Protein AF-A0A0C9W1J8-F1 (afdb_monomer_lite)

pLDDT: mean 71.37, std 14.78, range [29.45, 95.69]

Secondary structure (DSSP, 8-state):
--HHHHHTT-HHHHHHHH-GGGGT-HHHHHHHHIIIIIIHHHHHHHHTT-GGGHHHHHHHHTTSS--------SS-SS-GGG---EEEE-TTS-EEEE--SGGGS---THHHHHHHHHHHHHHHHHHH-EEE-TTT-SEEEGGGSHHHHHHHHHHHHHHHHHHHHHHHHHHHHH-TTS-HHHHHHHHHHHHHHHHHHHHHHHHHHHHHHGGGGGSGGG-HHHHHHHHHHHHHSS-SHHHHHHHHTT-SPPPPPS-TTSHHHHHHHHHHHHHHHHHHHHTT----

Radius of gyration: 24.9 Å; chains: 1; bounding box: 54×65×73 Å

Sequence (284 aa):
MNIGDVLKPTPALWILHIDPILLRDGVATTLLTIQYNLFLGTLAKFIRQTEDLSQLTEDLLTFKTLGQFCLTELGRGLDIYNMRTTATRLDSGDFDLHTPTQQDANLAALSICQLQLYSYIVARYSQRRHVASPYSGEPVPIISFPTQKLPLMYVIANSYFFNAFYQKVVNLFMDKTLDPRLRRGVTTCVKAVLMMHSQNANIALSDRYGAQGLFEYNQMSTLFNKVRGIAIAGDILGFIADLLTMKYEIPPQTDPSSLLAKHELHFFKKASIKSHRMTQWKPS

InterPro domains:
  IPR009100 Acyl-CoA dehydrogenase/oxidase, N-terminal and middle domain superfamily [SSF56645] (29-102)
  IPR012258 Acyl-CoA oxidase [PTHR10909] (107-227)
  IPR036250 Acyl-CoA dehydrogenase-like, C-terminal [SSF47203] (107-232)

Foldseek 3Di:
DALVCLQVVDVVVVCVLPPPVCVQAVVVVVQVCQLRHVFSNVVSVVCVPDVVCVVVRVCSVVVVDGDGRPQAFQQRRPPSVPQQFDWDADPVRHTDTDRPDNSNHDDDPVLLVLLVLLLVLLVVLQQPDWDQDPVHRDTDRNCVDCLSVVLSVVSVVVSVVLVVVVVVLVVLLPPPVDDNLLNVLSVLVSRQVSLVSSLVSLVSSLVSSPPVCVDCSSVSVVVNVVSVVSNPRGDNVVSVVCVLCPVDDHPQDPDCPDPVNVVVVVVSVVSNVVVVVVVPDDDD

Organism: Sphaerobolus stellatus (strain SS14) (NCBI:txid990650)

Structure (mmCIF, N/CA/C/O backbone):
data_AF-A0A0C9W1J8-F1
#
_entry.id   AF-A0A0C9W1J8-F1
#
loop_
_atom_site.group_PDB
_atom_site.id
_atom_site.type_symbol
_atom_site.label_atom_id
_atom_site.label_alt_id
_atom_site.label_comp_id
_atom_site.label_asym_id
_atom_site.label_entity_id
_atom_site.label_seq_id
_atom_site.pdbx_PDB_ins_code
_atom_site.Cartn_x
_atom_site.Cartn_y
_atom_site.Cartn_z
_atom_site.occupancy
_atom_site.B_iso_or_equiv
_atom_site.auth_seq_id
_atom_site.auth_comp_id
_atom_site.auth_asym_id
_atom_site.auth_atom_id
_atom_site.pdbx_PDB_model_num
ATOM 1 N N . MET A 1 1 ? -14.689 28.058 -1.000 1.00 76.50 1 MET A N 1
ATOM 2 C CA . MET A 1 1 ? -15.336 27.074 -0.112 1.00 76.50 1 MET A CA 1
ATOM 3 C C . MET A 1 1 ? -15.359 27.655 1.286 1.00 76.50 1 MET A C 1
ATOM 5 O O . MET A 1 1 ? -14.296 28.042 1.757 1.00 76.50 1 MET A O 1
ATOM 9 N N . ASN A 1 2 ? -16.519 27.761 1.926 1.00 84.88 2 ASN A N 1
ATOM 10 C CA . ASN A 1 2 ? -16.626 28.154 3.336 1.00 84.88 2 ASN A CA 1
ATOM 11 C C . ASN A 1 2 ? -17.268 27.030 4.170 1.00 84.88 2 ASN A C 1
ATOM 13 O O . ASN A 1 2 ? -17.716 26.020 3.628 1.00 84.88 2 ASN A O 1
ATOM 17 N N . ILE A 1 3 ? -17.324 27.190 5.496 1.00 82.00 3 ILE A N 1
ATOM 18 C CA . ILE A 1 3 ? -17.885 26.147 6.370 1.00 82.00 3 ILE A CA 1
ATOM 19 C C . ILE A 1 3 ? -19.379 25.899 6.116 1.00 82.00 3 ILE A C 1
ATOM 21 O O . ILE A 1 3 ? -19.850 24.772 6.243 1.00 82.00 3 ILE A O 1
ATOM 25 N N . GLY A 1 4 ? -20.127 26.929 5.711 1.00 80.38 4 GLY A N 1
ATOM 26 C CA . GLY A 1 4 ? -21.539 26.825 5.344 1.00 80.38 4 GLY A CA 1
ATOM 27 C C . GLY A 1 4 ? -21.772 25.911 4.140 1.00 80.38 4 GLY A C 1
ATOM 28 O O . GLY A 1 4 ? -22.740 25.150 4.139 1.00 80.38 4 GLY A O 1
ATOM 29 N N . ASP A 1 5 ? -20.852 25.927 3.172 1.00 81.06 5 ASP A N 1
ATOM 30 C CA . ASP A 1 5 ? -20.890 25.061 1.989 1.00 81.06 5 ASP A CA 1
ATOM 31 C C . ASP A 1 5 ? -20.725 23.581 2.346 1.00 81.06 5 ASP A C 1
ATOM 33 O O . ASP A 1 5 ? -21.381 22.723 1.758 1.00 81.06 5 ASP A O 1
ATOM 37 N N . VAL A 1 6 ? -19.886 23.290 3.345 1.00 79.44 6 VAL A N 1
ATOM 38 C CA . VAL A 1 6 ? -19.664 21.935 3.871 1.00 79.44 6 VAL A CA 1
ATOM 39 C C . VAL A 1 6 ? -20.837 21.485 4.752 1.00 79.44 6 VAL A C 1
ATOM 41 O O . VAL A 1 6 ? -21.299 20.351 4.648 1.00 79.44 6 VAL A O 1
ATOM 44 N N . LEU A 1 7 ? -21.358 22.386 5.595 1.00 73.69 7 LEU A N 1
ATOM 45 C CA . LEU A 1 7 ? -22.471 22.129 6.519 1.00 73.69 7 LEU A CA 1
ATOM 46 C C . LEU A 1 7 ? -23.788 21.804 5.823 1.00 73.69 7 LEU A C 1
ATOM 48 O O . LEU A 1 7 ? -24.589 21.014 6.324 1.00 73.69 7 LEU A O 1
ATOM 52 N N . LYS A 1 8 ? -24.049 22.483 4.711 1.00 78.25 8 LYS A N 1
ATOM 53 C CA . LYS A 1 8 ? -25.278 22.344 3.936 1.00 78.25 8 LYS A CA 1
ATOM 54 C C . LYS A 1 8 ? -24.890 22.043 2.496 1.00 78.25 8 LYS A C 1
ATOM 56 O O . LYS A 1 8 ? -25.105 22.931 1.686 1.00 78.25 8 LYS A O 1
ATOM 61 N N . PRO A 1 9 ? -24.335 20.847 2.206 1.00 71.81 9 PRO A N 1
ATOM 62 C CA . PRO A 1 9 ? -23.599 20.488 0.989 1.00 71.81 9 PRO A CA 1
ATOM 63 C C . PRO A 1 9 ? -24.041 21.258 -0.256 1.00 71.81 9 PRO A C 1
ATOM 65 O O . PRO A 1 9 ? -24.870 20.779 -1.037 1.00 71.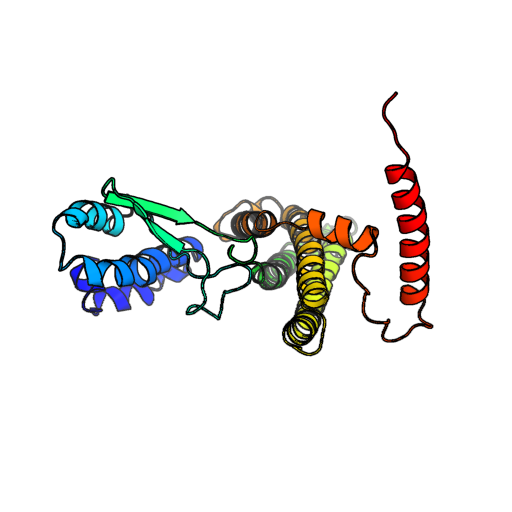81 9 PRO A O 1
ATOM 68 N N . THR A 1 10 ? -23.541 22.488 -0.394 1.00 77.50 10 THR A N 1
ATOM 69 C CA . THR A 1 10 ? -24.080 23.434 -1.372 1.00 77.50 10 THR A CA 1
ATOM 70 C C . THR A 1 10 ? -23.547 23.040 -2.739 1.00 77.50 10 THR A C 1
ATOM 72 O O . THR A 1 10 ? -22.566 22.292 -2.834 1.00 77.50 10 THR A O 1
ATOM 75 N N . PRO A 1 11 ? -24.132 23.557 -3.831 1.00 79.62 11 PRO A N 1
ATOM 76 C CA . PRO A 1 11 ? -23.569 23.340 -5.154 1.00 79.62 11 PRO A CA 1
ATOM 77 C C . PRO A 1 11 ? -22.062 23.633 -5.230 1.00 79.62 11 PRO A C 1
ATOM 79 O O . PRO A 1 11 ? -21.370 22.918 -5.937 1.00 79.62 11 PRO A O 1
ATOM 82 N N . ALA A 1 12 ? -21.522 24.583 -4.453 1.00 73.44 12 ALA A N 1
ATOM 83 C CA . ALA A 1 12 ? -20.085 24.863 -4.411 1.00 73.44 12 ALA A CA 1
ATOM 84 C C . ALA A 1 12 ? -19.238 23.643 -3.992 1.00 73.44 12 ALA A C 1
ATOM 86 O O . ALA A 1 12 ? -18.223 23.366 -4.632 1.00 73.44 12 ALA A O 1
ATOM 87 N N . LEU A 1 13 ? -19.664 22.884 -2.971 1.00 75.12 13 LEU A N 1
ATOM 88 C CA . LEU A 1 13 ? -18.985 21.659 -2.527 1.00 75.12 13 LEU A CA 1
ATOM 89 C C . LEU A 1 13 ? -19.005 20.580 -3.607 1.00 75.12 13 LEU A C 1
ATOM 91 O O . LEU A 1 13 ? -17.984 19.943 -3.865 1.00 75.12 13 LEU A O 1
ATOM 95 N N . TRP A 1 14 ? -20.154 20.387 -4.249 1.00 69.75 14 TRP A N 1
ATOM 96 C CA . TRP A 1 14 ? -20.302 19.400 -5.315 1.00 69.75 14 TRP A CA 1
ATOM 97 C C . TRP A 1 14 ? -19.508 19.785 -6.557 1.00 69.75 14 TRP A C 1
ATOM 99 O O . TRP A 1 14 ? -18.827 18.931 -7.113 1.00 69.75 14 TRP A O 1
ATOM 109 N N . ILE A 1 15 ? -19.525 21.068 -6.928 1.00 74.94 15 ILE A N 1
ATOM 110 C CA . ILE A 1 15 ? -18.748 21.626 -8.038 1.00 74.94 15 ILE A CA 1
ATOM 111 C C . ILE A 1 15 ? -17.255 21.395 -7.812 1.00 74.94 15 ILE A C 1
ATOM 113 O O . ILE A 1 15 ? -16.598 20.918 -8.728 1.00 74.94 15 ILE A O 1
ATOM 117 N N . LEU A 1 16 ? -16.732 21.629 -6.599 1.00 76.88 16 LEU A N 1
ATOM 118 C CA . LEU A 1 16 ? -15.338 21.308 -6.277 1.00 76.88 16 LEU A CA 1
ATOM 119 C C . LEU A 1 16 ? -15.016 19.839 -6.585 1.00 76.88 16 LEU A C 1
ATOM 121 O O . LEU A 1 16 ? -14.018 19.579 -7.238 1.00 76.88 16 LEU A O 1
ATOM 125 N N . HIS A 1 17 ? -15.855 18.891 -6.150 1.00 70.94 17 HIS A N 1
ATOM 126 C CA . HIS A 1 17 ? -15.602 17.446 -6.292 1.00 70.94 17 HIS A CA 1
ATOM 127 C C . HIS A 1 17 ? -15.790 16.901 -7.713 1.00 70.94 17 HIS A C 1
ATOM 129 O O . HIS A 1 17 ? -15.388 15.769 -7.987 1.00 70.94 17 HIS A O 1
ATOM 135 N N . ILE A 1 18 ? -16.388 17.685 -8.608 1.00 69.62 18 ILE A N 1
ATOM 136 C CA . ILE A 1 18 ? -16.530 17.348 -10.029 1.00 69.62 18 ILE A CA 1
ATOM 137 C C . ILE A 1 18 ? -15.680 18.252 -10.928 1.00 69.62 18 ILE A C 1
ATOM 139 O O . ILE A 1 18 ? -15.747 18.110 -12.149 1.00 69.62 18 ILE A O 1
ATOM 143 N N . ASP A 1 19 ? -14.894 19.172 -10.352 1.00 74.25 19 ASP A N 1
ATOM 144 C CA . ASP A 1 19 ? -14.055 20.083 -11.121 1.00 74.25 19 ASP A CA 1
ATOM 145 C C . ASP A 1 19 ? -12.973 19.275 -11.858 1.00 74.25 19 ASP A C 1
ATOM 147 O O . ASP A 1 19 ? -12.185 18.561 -11.223 1.00 74.25 19 ASP A O 1
ATOM 151 N N . PRO A 1 20 ? -12.892 19.373 -13.196 1.00 63.66 20 PRO A N 1
ATOM 152 C CA . PRO A 1 20 ? -11.900 18.643 -13.974 1.00 63.66 20 PRO A CA 1
ATOM 153 C C . PRO A 1 20 ? -10.445 18.905 -13.549 1.00 63.66 20 PRO A C 1
ATOM 155 O O . PRO A 1 20 ? -9.584 18.057 -13.801 1.00 63.66 20 PRO A O 1
ATOM 158 N N . ILE A 1 21 ? -10.147 20.029 -12.877 1.00 73.50 21 ILE A N 1
ATOM 159 C CA . ILE A 1 21 ? -8.813 20.341 -12.342 1.00 73.50 21 ILE A CA 1
ATOM 160 C C . ILE A 1 21 ? -8.322 19.287 -11.341 1.00 73.50 21 ILE A C 1
ATOM 162 O O . ILE A 1 21 ? -7.117 19.049 -11.247 1.00 73.50 21 ILE A O 1
ATOM 166 N N . LEU A 1 22 ? -9.239 18.592 -10.660 1.00 53.12 22 LEU A N 1
ATOM 167 C CA . LEU A 1 22 ? -8.926 17.519 -9.717 1.00 53.12 22 LEU A CA 1
ATOM 168 C C . LEU A 1 22 ? -8.258 16.306 -10.386 1.00 53.12 22 LEU A C 1
ATOM 170 O O . LEU A 1 22 ? -7.547 15.533 -9.741 1.00 53.12 22 LEU A O 1
ATOM 174 N N . LEU A 1 23 ? -8.435 16.131 -11.694 1.00 52.75 23 LEU A N 1
ATOM 175 C CA . LEU A 1 23 ? -7.784 15.051 -12.437 1.00 52.75 23 LEU A CA 1
ATOM 176 C C . LEU A 1 23 ? -6.322 15.368 -12.781 1.00 52.75 23 LEU A C 1
ATOM 178 O O . LEU A 1 23 ? -5.587 14.475 -13.202 1.00 52.75 23 LEU A O 1
ATOM 182 N N . ARG A 1 24 ? -5.885 16.621 -12.594 1.00 57.06 24 ARG A N 1
ATOM 183 C CA . ARG A 1 24 ? -4.512 17.057 -12.874 1.00 57.06 24 ARG A CA 1
ATOM 184 C C . ARG A 1 24 ? -3.517 16.558 -11.825 1.00 57.06 24 ARG A C 1
ATOM 186 O O . ARG A 1 24 ? -2.383 16.250 -12.180 1.00 57.06 24 ARG A O 1
ATOM 193 N N . ASP A 1 25 ? -3.943 16.457 -10.566 1.00 60.00 25 ASP A N 1
ATOM 194 C CA . ASP A 1 25 ? -3.152 15.909 -9.462 1.00 60.00 25 ASP A CA 1
ATOM 195 C C . ASP A 1 25 ? -4.047 15.105 -8.507 1.00 60.00 25 ASP A C 1
ATOM 197 O O . ASP A 1 25 ? -4.735 15.640 -7.637 1.00 60.00 25 ASP A O 1
ATOM 201 N N . GLY A 1 26 ? -4.005 13.779 -8.651 1.00 53.31 26 GLY A N 1
ATOM 202 C CA . GLY A 1 26 ? -4.792 12.867 -7.823 1.00 53.31 26 GLY A CA 1
ATOM 203 C C . GLY A 1 26 ? -4.399 12.867 -6.340 1.00 53.31 26 GLY A C 1
ATOM 204 O O . GLY A 1 26 ? -5.202 12.468 -5.494 1.00 53.31 26 GLY A O 1
ATOM 205 N N . VAL A 1 27 ? -3.185 13.307 -5.993 1.00 55.38 27 VAL A N 1
ATOM 206 C CA . VAL A 1 27 ? -2.744 13.437 -4.597 1.00 55.38 27 VAL A CA 1
ATOM 207 C C . VAL A 1 27 ? -3.396 14.652 -3.969 1.00 55.38 27 VAL A C 1
ATOM 209 O O . VAL A 1 27 ? -4.046 14.504 -2.934 1.00 55.38 27 VAL A O 1
ATOM 212 N N . ALA A 1 28 ? -3.275 15.812 -4.617 1.00 66.94 28 ALA A N 1
ATOM 213 C CA . ALA A 1 28 ? -3.928 17.037 -4.174 1.00 66.94 28 ALA A CA 1
ATOM 214 C C . ALA A 1 28 ? -5.442 16.823 -4.046 1.00 66.94 28 ALA A C 1
ATOM 216 O O . ALA A 1 28 ? -6.028 17.174 -3.029 1.00 66.94 28 ALA A O 1
ATOM 217 N N . THR A 1 29 ? -6.058 16.119 -4.994 1.00 71.75 29 THR A N 1
ATOM 218 C CA . THR A 1 29 ? -7.481 15.747 -4.951 1.00 71.75 29 THR A CA 1
ATOM 219 C C . THR A 1 29 ? -7.845 14.837 -3.789 1.00 71.75 29 THR A C 1
ATOM 221 O O . THR A 1 29 ? -8.877 15.038 -3.147 1.00 71.75 29 THR A O 1
ATOM 224 N N . THR A 1 30 ? -7.002 13.849 -3.482 1.00 67.31 30 THR A N 1
ATOM 225 C CA . THR A 1 30 ? -7.218 12.976 -2.320 1.00 67.31 30 THR A CA 1
ATOM 226 C C . THR A 1 30 ? -7.167 13.793 -1.029 1.00 67.31 30 THR A C 1
ATOM 228 O O . THR A 1 30 ? -8.037 13.639 -0.176 1.00 67.31 30 THR A O 1
ATOM 231 N N . LEU A 1 31 ? -6.199 14.706 -0.907 1.00 69.12 31 LEU A N 1
ATOM 232 C CA . LEU A 1 31 ? -6.074 15.593 0.250 1.00 69.12 31 LEU A CA 1
ATOM 233 C C . LEU A 1 31 ? -7.257 16.564 0.355 1.00 69.12 31 LEU A C 1
ATOM 235 O O . LEU A 1 31 ? -7.839 16.679 1.428 1.00 69.12 31 LEU A O 1
ATOM 239 N N . LEU A 1 32 ? -7.669 17.185 -0.753 1.00 75.50 32 LEU A N 1
ATOM 240 C CA . LEU A 1 32 ? -8.839 18.067 -0.830 1.00 75.50 32 LEU A CA 1
ATOM 241 C C . LEU A 1 32 ? -10.122 17.343 -0.396 1.00 75.50 32 LEU A C 1
ATOM 243 O O . LEU A 1 32 ? -10.906 17.883 0.383 1.00 75.50 32 LEU A O 1
ATOM 247 N N . THR A 1 33 ? -10.311 16.105 -0.860 1.00 72.44 33 THR A N 1
ATOM 248 C CA . THR A 1 33 ? -11.498 15.296 -0.546 1.00 72.44 33 THR A CA 1
ATOM 249 C C . THR A 1 33 ? -11.492 14.839 0.913 1.00 72.44 33 THR A C 1
ATOM 251 O O . THR A 1 33 ? -12.509 14.950 1.594 1.00 72.44 33 THR A O 1
ATOM 254 N N . ILE A 1 34 ? -10.354 14.373 1.441 1.00 72.00 34 ILE A N 1
ATOM 255 C CA . ILE A 1 34 ? -10.237 14.028 2.867 1.00 72.00 34 ILE A CA 1
ATOM 256 C C . ILE A 1 34 ? -10.501 15.267 3.736 1.00 72.00 34 ILE A C 1
ATOM 258 O O . ILE A 1 34 ? -11.257 15.171 4.702 1.00 72.00 34 ILE A O 1
ATOM 262 N N . GLN A 1 35 ? -9.945 16.425 3.366 1.00 79.31 35 GLN A N 1
ATOM 263 C CA . GLN A 1 35 ? -10.086 17.679 4.103 1.00 79.31 35 GLN A CA 1
ATOM 264 C C . GLN A 1 35 ? -11.541 18.156 4.152 1.00 79.31 35 GLN A C 1
ATOM 266 O O . GLN A 1 35 ? -12.100 18.305 5.236 1.00 79.31 35 GLN A O 1
ATOM 271 N N . TYR A 1 36 ? -12.156 18.415 2.993 1.00 78.94 36 TYR A N 1
ATOM 272 C CA . TYR A 1 36 ? -13.465 19.067 2.931 1.00 78.94 36 TYR A CA 1
ATOM 273 C C . TYR A 1 36 ? -14.630 18.106 3.165 1.00 78.94 36 TYR A C 1
ATOM 275 O O . TYR A 1 36 ? -15.622 18.506 3.769 1.00 78.94 36 TYR A O 1
ATOM 283 N N . ASN A 1 37 ? -14.521 16.853 2.715 1.00 73.56 37 ASN A N 1
ATOM 284 C CA . ASN A 1 37 ? -15.622 15.895 2.792 1.00 73.56 37 ASN A CA 1
ATOM 285 C C . ASN A 1 37 ? -15.563 15.068 4.082 1.00 73.56 37 ASN A C 1
ATOM 287 O O . ASN A 1 37 ? -16.495 15.096 4.882 1.00 73.56 37 ASN A O 1
ATOM 291 N N . LEU A 1 38 ? -14.454 14.365 4.329 1.00 68.06 38 LEU A N 1
ATOM 292 C CA . LEU A 1 38 ? -14.381 13.436 5.461 1.00 68.06 38 LEU A CA 1
ATOM 293 C C . LEU A 1 38 ? -14.147 14.163 6.790 1.00 68.06 38 LEU A C 1
ATOM 295 O O . LEU A 1 38 ? -14.896 13.962 7.746 1.00 68.06 38 LEU A O 1
ATOM 299 N N . PHE A 1 39 ? -13.130 15.022 6.859 1.00 69.19 39 PHE A N 1
ATOM 300 C CA . PHE A 1 39 ? -12.732 15.667 8.107 1.00 69.19 39 PHE A CA 1
ATOM 301 C C . PHE A 1 39 ? -13.631 16.856 8.456 1.00 69.19 39 PHE A C 1
ATOM 303 O O . PHE A 1 39 ? -14.332 16.813 9.467 1.00 69.19 39 PHE A O 1
ATOM 310 N N . LEU A 1 40 ? -13.679 17.891 7.607 1.00 77.69 40 LEU A N 1
ATOM 311 C CA . LEU A 1 40 ? -14.528 19.062 7.845 1.00 77.69 40 LEU A CA 1
ATOM 312 C C . LEU A 1 40 ? -16.016 18.703 7.835 1.00 77.69 40 LEU A C 1
ATOM 314 O O . LEU A 1 40 ? -16.746 19.213 8.676 1.00 77.69 40 LEU A O 1
ATOM 318 N N . GLY A 1 41 ? -16.468 17.780 6.979 1.00 74.81 41 GLY A N 1
ATOM 319 C CA . GLY A 1 41 ? -17.853 17.290 7.007 1.00 74.81 41 GLY A CA 1
ATOM 320 C C . GLY A 1 41 ? -18.237 16.591 8.319 1.00 74.81 41 GLY A C 1
ATOM 321 O O . GLY A 1 41 ? -19.397 16.647 8.738 1.00 74.81 41 GLY A O 1
ATOM 322 N N . THR A 1 42 ? -17.267 15.987 9.013 1.00 72.44 42 THR A N 1
ATOM 323 C CA . THR A 1 42 ? -17.465 15.429 10.358 1.00 72.44 42 THR A CA 1
ATOM 324 C C . THR A 1 42 ? -17.419 16.523 11.422 1.00 72.44 42 THR A C 1
ATOM 326 O O . THR A 1 42 ? -18.357 16.638 12.212 1.00 72.44 42 THR A O 1
ATOM 329 N N . LEU A 1 43 ? -16.377 17.363 11.412 1.00 71.00 43 LEU A N 1
ATOM 330 C CA . LEU A 1 43 ? -16.162 18.436 12.389 1.00 71.00 43 LEU A CA 1
ATOM 331 C C . LEU A 1 43 ? -17.317 19.444 12.400 1.00 71.00 43 LEU A C 1
ATOM 333 O O . LEU A 1 43 ? -17.766 19.873 13.461 1.00 71.00 43 LEU A O 1
ATOM 337 N N . ALA A 1 44 ? -17.854 19.775 11.226 1.00 69.56 44 ALA A N 1
ATOM 338 C CA . ALA A 1 44 ? -18.874 20.799 11.069 1.00 69.56 44 ALA A CA 1
ATOM 339 C C . ALA A 1 44 ? -20.157 20.526 11.869 1.00 69.56 44 ALA A C 1
ATOM 341 O O . ALA A 1 44 ? -20.804 21.461 12.340 1.00 69.56 44 ALA A O 1
ATOM 342 N N . LYS A 1 45 ? -20.487 19.257 12.128 1.00 65.50 45 LYS A N 1
ATOM 343 C CA . LYS A 1 45 ? -21.638 18.876 12.963 1.00 65.50 45 LYS A CA 1
ATOM 344 C C . LYS A 1 45 ? -21.502 19.326 14.423 1.00 65.50 45 LYS A C 1
ATOM 346 O O . LYS A 1 45 ? -22.519 19.490 15.091 1.00 65.50 45 LYS A O 1
ATOM 351 N N . PHE A 1 46 ? -20.275 19.567 14.882 1.00 65.31 46 PHE A N 1
ATOM 352 C CA . PHE A 1 46 ? -19.942 19.934 16.259 1.00 65.31 46 PHE A CA 1
ATOM 353 C C . PHE A 1 46 ? -19.603 21.427 16.418 1.00 65.31 46 PHE A C 1
ATOM 355 O O . PHE A 1 46 ? -19.832 21.991 17.482 1.00 65.31 46 PHE A O 1
ATOM 362 N N . ILE A 1 47 ? -19.184 22.112 15.342 1.00 61.47 47 ILE A N 1
ATOM 363 C CA . ILE A 1 47 ? -18.856 23.557 15.342 1.00 61.47 47 ILE A CA 1
ATOM 364 C C . ILE A 1 47 ? -20.038 24.436 15.790 1.00 61.47 47 ILE A C 1
ATOM 366 O O . ILE A 1 47 ? -19.840 25.483 16.394 1.00 61.47 47 ILE A O 1
ATOM 370 N N . ARG A 1 48 ? -21.287 24.012 15.551 1.00 55.78 48 ARG A N 1
ATOM 371 C CA . ARG A 1 48 ? -22.489 24.759 15.978 1.00 55.78 48 ARG A CA 1
ATOM 372 C C . ARG A 1 48 ? -22.657 24.888 17.496 1.00 55.78 48 ARG A C 1
ATOM 374 O O . ARG A 1 48 ? -23.535 25.633 17.919 1.00 55.78 48 ARG A O 1
ATOM 381 N N . GLN A 1 49 ? -21.901 24.127 18.283 1.00 53.22 49 GLN A N 1
ATOM 382 C CA . GLN A 1 49 ? -22.110 23.978 19.723 1.00 53.22 49 GLN A CA 1
ATOM 383 C C . GLN A 1 49 ? -20.986 24.603 20.565 1.00 53.22 49 GLN A C 1
ATOM 385 O O . GLN A 1 49 ? -21.144 24.698 21.777 1.00 53.22 49 GLN A O 1
ATOM 390 N N . THR A 1 50 ? -19.877 25.039 19.950 1.00 54.78 50 THR A N 1
ATOM 391 C CA . THR A 1 50 ? -18.669 25.492 20.664 1.00 54.78 50 THR A CA 1
ATOM 392 C C . THR A 1 50 ? -17.954 26.616 19.906 1.00 54.78 50 THR A C 1
ATOM 394 O O . THR A 1 50 ? -17.445 26.386 18.807 1.00 54.78 50 THR A O 1
ATOM 397 N N . GLU A 1 51 ? -17.868 27.812 20.498 1.00 60.91 51 GLU A N 1
ATOM 398 C CA . GLU A 1 51 ? -17.165 28.973 19.914 1.00 60.91 51 GLU A CA 1
ATOM 399 C C . GLU A 1 51 ? -15.648 28.739 19.752 1.00 60.91 51 GLU A C 1
ATOM 401 O O . GLU A 1 51 ? -15.040 29.252 18.807 1.00 60.91 51 GLU A O 1
ATOM 406 N N . ASP A 1 52 ? -15.068 27.868 20.585 1.00 60.28 52 ASP A N 1
ATOM 407 C CA . ASP A 1 52 ? -13.629 27.569 20.667 1.00 60.28 52 ASP A CA 1
ATOM 408 C C . ASP A 1 52 ? -13.016 26.948 19.395 1.00 60.28 52 ASP A C 1
ATOM 410 O O . ASP A 1 52 ? -11.797 26.934 19.228 1.00 60.28 52 ASP A O 1
ATOM 414 N N . LEU A 1 53 ? -13.833 26.444 18.461 1.00 66.38 53 LEU A N 1
ATOM 415 C CA . LEU A 1 53 ? -13.357 25.781 17.235 1.00 66.38 53 LEU A CA 1
ATOM 416 C C . LEU A 1 53 ? -13.310 26.701 16.005 1.00 66.38 53 LEU A C 1
ATOM 418 O O . LEU A 1 53 ? -12.935 26.259 14.914 1.00 66.38 53 LEU A O 1
ATOM 422 N N . SER A 1 54 ? -13.665 27.978 16.158 1.00 73.56 54 SER A N 1
ATOM 423 C CA . SER A 1 54 ? -13.798 28.921 15.038 1.00 73.56 54 SER A CA 1
ATOM 424 C C . SER A 1 54 ? -12.470 29.159 14.307 1.00 73.56 54 SER A C 1
ATOM 426 O O . SER A 1 54 ? -12.417 29.042 13.082 1.00 73.56 54 SER A O 1
ATOM 428 N N . GLN A 1 55 ? -11.376 29.380 15.046 1.00 77.88 55 GLN A N 1
ATOM 429 C CA . GLN A 1 55 ? -10.054 29.620 14.451 1.00 77.88 55 GLN A CA 1
ATOM 430 C C . GLN A 1 55 ? -9.488 28.375 13.754 1.00 77.88 55 GLN A C 1
ATOM 432 O O . GLN A 1 55 ? -8.940 28.464 12.657 1.00 77.88 55 GLN A O 1
ATOM 437 N N . LEU A 1 56 ? -9.654 27.196 14.362 1.00 74.12 56 LEU A N 1
ATOM 438 C CA . LEU A 1 56 ? -9.228 25.930 13.762 1.00 74.12 56 LEU A CA 1
ATOM 439 C C . LEU A 1 56 ? -9.987 25.653 12.459 1.00 74.12 56 LEU A C 1
ATOM 441 O O . LEU A 1 56 ? -9.418 25.161 11.489 1.00 74.12 56 LEU A O 1
ATOM 445 N N . THR A 1 57 ? -11.272 25.995 12.420 1.00 78.50 57 THR A N 1
ATOM 446 C CA . THR A 1 57 ? -12.108 25.830 11.227 1.00 78.50 57 THR A CA 1
ATOM 447 C C . THR A 1 57 ? -11.616 26.700 10.076 1.00 78.50 57 THR A C 1
ATOM 449 O O . THR A 1 57 ? -11.518 26.222 8.946 1.00 78.50 57 THR A O 1
ATOM 452 N N . GLU A 1 58 ? -11.275 27.957 10.349 1.00 84.00 58 GLU A N 1
ATOM 453 C CA . GLU A 1 58 ? -10.711 28.862 9.347 1.00 84.00 58 GLU A CA 1
ATOM 454 C C . GLU A 1 58 ? -9.350 28.363 8.832 1.00 84.00 58 GLU A C 1
ATOM 456 O O . GLU A 1 58 ? -9.123 28.296 7.619 1.00 84.00 58 GLU A O 1
ATOM 461 N N . ASP A 1 59 ? -8.485 27.904 9.738 1.00 79.69 59 ASP A N 1
ATOM 462 C CA . ASP A 1 59 ? -7.179 27.340 9.392 1.00 79.69 59 ASP A CA 1
ATOM 463 C C . ASP A 1 59 ? -7.307 26.051 8.547 1.00 79.69 59 ASP A C 1
ATOM 465 O O . ASP A 1 59 ? -6.506 25.816 7.639 1.00 79.69 59 ASP A O 1
ATOM 469 N N . LEU A 1 60 ? -8.329 25.221 8.788 1.00 78.25 60 LEU A N 1
ATOM 470 C CA . LEU A 1 60 ? -8.623 24.024 7.988 1.00 78.25 60 LEU A CA 1
ATOM 471 C C . LEU A 1 60 ? -9.219 24.365 6.612 1.00 78.25 60 LEU A C 1
ATOM 473 O O . LEU A 1 60 ? -8.900 23.697 5.627 1.00 78.25 60 LEU A O 1
ATOM 477 N N . LEU A 1 61 ? -10.082 25.381 6.516 1.00 84.12 61 LEU A N 1
ATOM 478 C CA . LEU A 1 61 ? -10.692 25.804 5.248 1.00 84.12 61 LEU A CA 1
ATOM 479 C C . LEU A 1 61 ? -9.673 26.410 4.281 1.00 84.12 61 LEU A C 1
ATOM 481 O O . LEU A 1 61 ? -9.828 26.274 3.066 1.0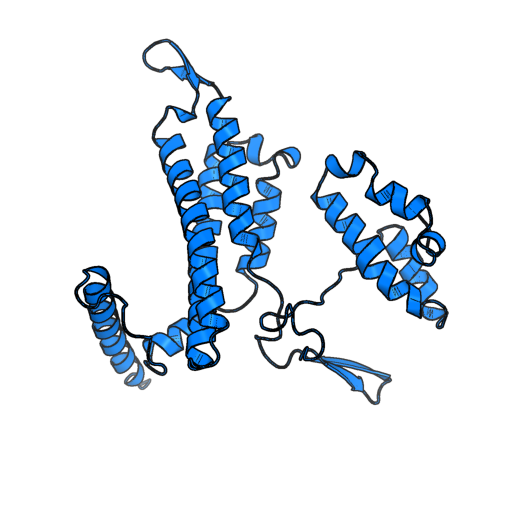0 84.12 61 LEU A O 1
ATOM 485 N N . THR A 1 62 ? -8.655 27.070 4.827 1.00 84.88 62 THR A N 1
ATOM 486 C CA . THR A 1 62 ? -7.571 27.723 4.083 1.00 84.88 62 THR A CA 1
ATOM 487 C C . THR A 1 62 ? -6.360 26.814 3.858 1.00 84.88 62 THR A C 1
ATOM 489 O O . THR A 1 62 ? -5.373 27.258 3.279 1.00 84.88 62 THR A O 1
ATOM 492 N N . PHE A 1 63 ? -6.428 25.544 4.285 1.00 77.19 63 PHE A N 1
ATOM 493 C CA . PHE A 1 63 ? -5.324 24.571 4.241 1.00 77.19 63 PHE A CA 1
ATOM 494 C C . PHE A 1 63 ? -4.060 24.983 5.011 1.00 77.19 63 PHE A C 1
ATOM 496 O O . PHE A 1 63 ? -3.003 24.377 4.833 1.00 77.19 63 PHE A O 1
ATOM 503 N N . LYS A 1 64 ? -4.155 25.957 5.924 1.00 74.44 64 LYS A N 1
ATOM 504 C CA . LYS A 1 64 ? -3.088 26.253 6.890 1.00 74.44 64 LYS A CA 1
ATOM 505 C C . LYS A 1 64 ? -2.880 25.083 7.859 1.00 74.44 64 LYS A C 1
ATOM 507 O O . LYS A 1 64 ? -1.762 24.850 8.306 1.00 74.44 64 LYS A O 1
ATOM 512 N N . THR A 1 65 ? -3.943 24.317 8.118 1.00 62.00 65 THR A N 1
ATOM 513 C CA . THR A 1 65 ? -3.907 23.027 8.823 1.00 62.00 65 THR A CA 1
ATOM 514 C C . THR A 1 65 ? -4.539 21.922 7.969 1.00 62.00 65 THR A C 1
ATOM 516 O O . THR A 1 65 ? -5.562 22.139 7.316 1.00 62.00 65 THR A O 1
ATOM 519 N N . LEU A 1 66 ? -3.956 20.715 7.992 1.00 64.25 66 LEU A N 1
ATOM 520 C CA . LEU A 1 66 ? -4.489 19.524 7.317 1.00 64.25 66 LEU A CA 1
ATOM 521 C C . LEU A 1 66 ? -5.174 18.582 8.315 1.00 64.25 66 LEU A C 1
ATOM 523 O O . LEU A 1 66 ? -4.553 18.108 9.263 1.00 64.25 66 LEU A O 1
ATOM 527 N N . GLY A 1 67 ? -6.442 18.274 8.070 1.00 56.94 67 GLY A N 1
ATOM 528 C CA . GLY A 1 67 ? -7.218 17.259 8.770 1.00 56.94 67 GLY A CA 1
ATOM 529 C C . GLY A 1 67 ? -7.100 15.892 8.097 1.00 56.94 67 GLY A C 1
ATOM 530 O O . GLY A 1 67 ? -6.950 15.790 6.879 1.00 56.94 67 GLY A O 1
ATOM 531 N N . GLN A 1 68 ? -7.166 14.823 8.891 1.00 58.41 68 GLN A N 1
ATOM 532 C CA . GLN A 1 68 ? -7.123 13.437 8.418 1.00 58.41 68 GLN A CA 1
ATOM 533 C C . GLN A 1 68 ? -8.188 12.595 9.112 1.00 58.41 68 GLN A C 1
ATOM 535 O O . GLN A 1 68 ? -8.447 12.753 10.303 1.00 58.41 68 GLN A O 1
ATOM 540 N N . PHE A 1 69 ? -8.801 11.684 8.360 1.00 60.19 69 PHE A N 1
ATOM 541 C CA . PHE A 1 69 ? -9.903 10.859 8.844 1.00 60.19 69 PHE A CA 1
ATOM 542 C C . PHE A 1 69 ? -9.422 9.435 9.156 1.00 60.19 69 PHE A C 1
ATOM 544 O O . PHE A 1 69 ? -9.428 8.544 8.305 1.00 60.19 69 PHE A O 1
ATOM 551 N N . CYS A 1 70 ? -8.956 9.241 10.389 1.00 58.53 70 CYS A N 1
ATOM 552 C CA . CYS A 1 70 ? -8.294 8.018 10.844 1.00 58.53 70 CYS A CA 1
ATOM 553 C C . CYS A 1 70 ? -9.285 7.034 11.477 1.00 58.53 70 CYS A C 1
ATOM 555 O O . CYS A 1 70 ? -9.309 6.875 12.692 1.00 58.53 70 CYS A O 1
ATOM 557 N N . LEU A 1 71 ? -10.112 6.397 10.646 1.00 59.34 71 LEU A N 1
ATOM 558 C CA . LEU A 1 71 ? -11.191 5.526 11.125 1.00 59.34 71 LEU A CA 1
ATOM 559 C C . LEU A 1 71 ? -10.840 4.031 11.165 1.00 59.34 71 LEU A C 1
ATOM 561 O O . LEU A 1 71 ? -11.394 3.270 11.941 1.00 59.34 71 LEU A O 1
ATOM 565 N N . THR A 1 72 ? -9.962 3.578 10.282 1.00 59.81 72 THR A N 1
ATOM 566 C CA . THR A 1 72 ? -9.677 2.150 10.110 1.00 59.81 72 THR A CA 1
ATOM 567 C C . THR A 1 72 ? -8.579 1.708 11.085 1.00 59.81 72 THR A C 1
ATOM 569 O O . THR A 1 72 ? -7.549 2.357 11.215 1.00 59.81 72 THR A O 1
ATOM 572 N N . GLU A 1 73 ? -8.762 0.578 11.756 1.00 60.94 73 GLU A N 1
ATOM 573 C CA . GLU A 1 73 ? -7.739 -0.071 12.585 1.00 60.94 73 GLU A CA 1
ATOM 574 C C . GLU A 1 73 ? -7.182 -1.333 11.887 1.00 60.94 73 GLU A C 1
ATOM 576 O O . GLU A 1 73 ? -7.808 -1.848 10.958 1.00 60.94 73 GLU A O 1
ATOM 581 N N . LEU A 1 74 ? -6.043 -1.892 12.329 1.00 53.22 74 LEU A N 1
ATOM 582 C CA . LEU A 1 74 ? -5.342 -3.009 11.643 1.00 53.22 74 LEU A CA 1
ATOM 583 C C . LEU A 1 74 ? -6.248 -4.219 11.463 1.00 53.22 74 LEU A C 1
ATOM 585 O O . LEU A 1 74 ? -6.230 -4.904 10.444 1.00 53.22 74 LEU A O 1
ATOM 589 N N . GLY A 1 75 ? -6.999 -4.476 12.521 1.00 52.97 75 GLY A N 1
ATOM 590 C CA . GLY A 1 75 ? -7.920 -5.570 12.711 1.00 52.97 75 GLY A CA 1
ATOM 591 C C . GLY A 1 75 ? -9.368 -5.111 12.660 1.00 52.97 75 GLY A C 1
ATOM 592 O O . GLY A 1 75 ? -10.247 -5.967 12.724 1.00 52.97 75 GLY A O 1
ATOM 593 N N . ARG A 1 76 ? -9.642 -3.800 12.535 1.00 59.59 76 ARG A N 1
ATOM 594 C CA . ARG A 1 76 ? -11.008 -3.246 12.485 1.00 59.59 76 ARG A CA 1
ATOM 595 C C . ARG A 1 76 ? -11.128 -2.100 11.496 1.00 59.59 76 ARG A C 1
ATOM 597 O O . ARG A 1 76 ? -11.364 -0.950 11.840 1.00 59.59 76 ARG A O 1
ATOM 604 N N . GLY A 1 77 ? -11.010 -2.448 10.222 1.00 54.25 77 GLY A N 1
ATOM 605 C CA . GLY A 1 77 ? -11.383 -1.542 9.139 1.00 54.25 77 GLY A CA 1
ATOM 606 C C . GLY A 1 77 ? -12.881 -1.494 8.834 1.00 54.25 77 GLY A C 1
ATOM 607 O O . GLY A 1 77 ? -13.362 -0.475 8.355 1.00 54.25 77 GLY A O 1
ATOM 608 N N . LEU A 1 78 ? -13.607 -2.587 9.100 1.00 44.31 78 LEU A N 1
ATOM 609 C CA . LEU A 1 78 ? -15.029 -2.765 8.755 1.00 44.31 78 LEU A CA 1
ATOM 610 C C . LEU A 1 78 ? -15.941 -2.930 9.982 1.00 44.31 78 LEU A C 1
ATOM 612 O O . LEU A 1 78 ? -17.160 -2.918 9.842 1.00 44.31 78 LEU A O 1
ATOM 616 N N . ASP A 1 79 ? -15.357 -3.081 11.172 1.00 64.75 79 ASP A N 1
ATOM 617 C CA . ASP A 1 79 ? -16.068 -3.235 12.444 1.00 64.75 79 ASP A CA 1
ATOM 618 C C . ASP A 1 79 ? -15.893 -1.977 13.300 1.00 64.75 79 ASP A C 1
ATOM 620 O O . ASP A 1 79 ? -15.243 -1.972 14.345 1.00 64.75 79 ASP A O 1
ATOM 624 N N . ILE A 1 80 ? -16.442 -0.879 12.781 1.00 59.78 80 ILE A N 1
ATOM 625 C CA . ILE A 1 80 ? -16.327 0.458 13.370 1.00 59.78 80 ILE A CA 1
ATOM 626 C C . ILE A 1 80 ? -16.924 0.526 14.786 1.00 59.78 80 ILE A C 1
ATOM 628 O O . ILE A 1 80 ? -16.422 1.240 15.646 1.00 59.78 80 ILE A O 1
ATOM 632 N N . TYR A 1 81 ? -17.983 -0.242 15.051 1.00 64.94 81 TYR A N 1
ATOM 633 C CA . TYR A 1 81 ? -18.681 -0.229 16.339 1.00 64.94 81 TYR A CA 1
ATOM 634 C C . TYR A 1 81 ? -17.876 -0.887 17.460 1.00 64.94 81 TYR A C 1
ATOM 636 O O . TYR A 1 81 ? -18.111 -0.589 18.626 1.00 64.94 81 TYR A O 1
ATOM 644 N N . ASN A 1 82 ? -16.923 -1.753 17.111 1.00 74.25 82 ASN A N 1
ATOM 645 C CA . ASN A 1 82 ? -16.040 -2.415 18.065 1.00 74.25 82 ASN A CA 1
ATOM 646 C C . ASN A 1 82 ? -14.593 -1.927 17.951 1.00 74.25 82 ASN A C 1
ATOM 648 O O . ASN A 1 82 ? -13.684 -2.649 18.372 1.00 74.25 82 ASN A O 1
ATOM 652 N N . MET A 1 83 ? -14.374 -0.731 17.386 1.00 72.75 83 MET A N 1
ATOM 653 C CA . MET A 1 83 ? -13.075 -0.062 17.448 1.00 72.75 83 MET A CA 1
ATOM 654 C C . MET A 1 83 ? -12.571 -0.050 18.881 1.00 72.75 83 MET A C 1
ATOM 656 O O . MET A 1 83 ? -13.333 0.105 19.841 1.00 72.75 83 MET A O 1
ATOM 660 N N . ARG A 1 84 ? -11.277 -0.300 19.010 1.00 73.12 84 ARG A N 1
ATOM 661 C CA . ARG A 1 84 ? -10.651 -0.503 20.307 1.00 73.12 84 ARG A CA 1
ATOM 662 C C . ARG A 1 84 ? -9.748 0.631 20.710 1.00 73.12 84 ARG A C 1
ATOM 664 O O . ARG A 1 84 ? -9.448 0.713 21.894 1.00 73.12 84 ARG A O 1
ATOM 671 N N . THR A 1 85 ? -9.375 1.515 19.794 1.00 64.81 85 THR A N 1
ATOM 672 C CA . THR A 1 85 ? -8.830 2.809 20.169 1.00 64.81 85 THR A CA 1
ATOM 673 C C . THR A 1 85 ? -9.885 3.580 20.961 1.00 64.81 85 THR A C 1
ATOM 675 O O . THR A 1 85 ? -10.965 3.895 20.463 1.00 64.81 85 THR A O 1
ATOM 678 N N . THR A 1 86 ? -9.577 3.855 22.225 1.00 72.94 86 THR A N 1
ATOM 679 C CA . THR A 1 86 ? -10.457 4.553 23.164 1.00 72.94 86 THR A CA 1
ATOM 680 C C . THR A 1 86 ? -9.967 5.971 23.417 1.00 72.94 86 THR A C 1
ATOM 682 O O . THR A 1 86 ? -8.763 6.219 23.415 1.00 72.94 86 THR A O 1
ATOM 685 N N . ALA A 1 87 ? -10.897 6.879 23.710 1.00 66.62 87 ALA A N 1
ATOM 686 C CA . ALA A 1 87 ? -10.613 8.213 24.224 1.00 66.62 87 ALA A CA 1
ATOM 687 C C . ALA A 1 87 ? -11.248 8.358 25.615 1.00 66.62 87 ALA A C 1
ATOM 689 O O . ALA A 1 87 ? -12.473 8.415 25.728 1.00 66.62 87 ALA A O 1
ATOM 690 N N . THR A 1 88 ? -10.433 8.396 26.668 1.00 78.00 88 THR A N 1
ATOM 691 C CA . THR A 1 88 ? -10.898 8.468 28.063 1.00 78.00 88 THR A CA 1
ATOM 692 C C . THR A 1 88 ? -10.638 9.861 28.623 1.00 78.00 88 THR A C 1
ATOM 694 O O . THR A 1 88 ? -9.514 10.345 28.561 1.00 78.00 88 THR A O 1
ATOM 697 N N . ARG A 1 89 ? -11.656 10.527 29.177 1.00 74.44 89 ARG A N 1
ATOM 698 C CA . ARG A 1 89 ? -11.495 11.860 29.782 1.00 74.44 89 ARG A CA 1
ATOM 699 C C . ARG A 1 89 ? -10.848 11.755 31.166 1.00 74.44 89 ARG A C 1
ATOM 701 O O . ARG A 1 89 ? -11.289 10.944 31.976 1.00 74.44 89 ARG A O 1
ATOM 708 N N . LEU A 1 90 ? -9.842 12.584 31.428 1.00 84.50 90 LEU A N 1
ATOM 709 C CA . LEU A 1 90 ? -9.117 12.665 32.697 1.00 84.50 90 LEU A CA 1
ATOM 710 C C . LEU A 1 90 ? -9.695 13.759 33.606 1.00 84.50 90 LEU A C 1
ATOM 712 O O . LEU A 1 90 ? -10.364 14.684 33.139 1.00 84.50 90 LEU A O 1
ATOM 716 N N . ASP A 1 91 ? -9.383 13.689 34.902 1.00 88.12 91 ASP A N 1
ATOM 717 C CA . ASP A 1 91 ? -9.850 14.657 35.910 1.00 88.12 91 ASP A CA 1
ATOM 718 C C . ASP A 1 91 ? -9.361 16.092 35.642 1.00 88.12 91 ASP A C 1
ATOM 720 O O . ASP A 1 91 ? -10.023 17.054 36.028 1.00 88.12 91 ASP A O 1
ATOM 724 N N . SER A 1 92 ? -8.235 16.249 34.931 1.00 84.38 92 SER A N 1
ATOM 725 C CA . SER A 1 92 ? -7.713 17.549 34.479 1.00 84.38 92 SER A CA 1
ATOM 726 C C . SER A 1 92 ? -8.581 18.224 33.413 1.00 84.38 92 SER A C 1
ATOM 728 O O . SER A 1 92 ? -8.439 19.420 33.174 1.00 84.38 92 SER A O 1
ATOM 730 N N . GLY A 1 93 ? -9.479 17.471 32.770 1.00 67.94 93 GLY A N 1
ATOM 731 C CA . GLY A 1 93 ? -10.243 17.904 31.604 1.00 67.94 93 GLY A CA 1
ATOM 732 C C . GLY A 1 93 ? -9.651 17.463 30.261 1.00 67.94 93 GLY A C 1
ATOM 733 O O . GLY A 1 93 ? -10.351 17.587 29.256 1.00 67.94 93 GLY A O 1
ATOM 734 N N . ASP A 1 94 ? -8.437 16.903 30.248 1.00 66.06 94 ASP A N 1
ATOM 735 C CA . ASP A 1 94 ? -7.780 16.354 29.052 1.00 66.06 94 ASP A CA 1
ATOM 736 C C . ASP A 1 94 ? -8.336 14.973 28.654 1.00 66.06 94 ASP A C 1
ATOM 738 O O . ASP A 1 94 ? -9.140 14.371 29.371 1.00 66.06 94 ASP A O 1
ATOM 742 N N . PHE A 1 95 ? -7.883 14.441 27.515 1.00 57.50 95 PHE A N 1
ATOM 743 C CA . PHE A 1 95 ? -8.225 13.096 27.044 1.00 57.50 95 PHE A CA 1
ATOM 744 C C . PHE A 1 95 ? -6.981 12.218 26.875 1.00 57.50 95 PHE A C 1
ATOM 746 O O . PHE A 1 95 ? -6.008 12.626 26.245 1.00 57.50 95 PHE A O 1
ATOM 753 N N . ASP A 1 96 ? -7.056 10.983 27.370 1.00 69.69 96 ASP A N 1
ATOM 754 C CA . ASP A 1 96 ? -6.115 9.903 27.076 1.00 69.69 96 ASP A CA 1
ATOM 755 C C . ASP A 1 96 ? -6.603 9.105 25.857 1.00 69.69 96 ASP A C 1
ATOM 757 O O . ASP A 1 96 ? -7.680 8.499 25.884 1.00 69.69 96 ASP A O 1
ATOM 761 N N . LEU A 1 97 ? -5.823 9.134 24.773 1.00 53.44 97 LEU A N 1
ATOM 762 C CA . LEU A 1 97 ? -6.079 8.368 23.555 1.00 53.44 97 LEU A CA 1
ATOM 763 C C . LEU A 1 97 ? -5.249 7.087 23.585 1.00 53.44 97 LEU A C 1
ATOM 765 O O . LEU A 1 97 ? -4.030 7.113 23.410 1.00 53.44 97 LEU A O 1
ATOM 769 N N . HIS A 1 98 ? -5.920 5.954 23.755 1.00 61.50 98 HIS A N 1
ATOM 770 C CA . HIS A 1 98 ? -5.264 4.680 23.998 1.00 61.50 98 HIS A CA 1
ATOM 771 C C . HIS A 1 98 ? -5.635 3.659 22.925 1.00 61.50 98 HIS A C 1
ATOM 773 O O . HIS A 1 98 ? -6.810 3.377 22.718 1.00 61.50 98 HIS A O 1
ATOM 779 N N . THR A 1 99 ? -4.627 3.094 22.257 1.00 59.09 99 THR A N 1
ATOM 780 C CA . THR A 1 99 ? -4.753 2.007 21.272 1.00 59.09 99 THR A CA 1
ATOM 781 C C . THR A 1 99 ? -4.281 0.717 21.948 1.00 59.09 99 THR A C 1
ATOM 783 O O . THR A 1 99 ? -3.073 0.474 22.004 1.00 59.09 99 THR A O 1
ATOM 786 N N . PRO A 1 100 ? -5.195 -0.094 22.513 1.00 63.59 100 PRO A N 1
ATOM 787 C CA . PRO A 1 100 ? -4.846 -1.142 23.473 1.00 63.59 100 PRO A CA 1
ATOM 788 C C . PRO A 1 100 ? -4.005 -2.263 22.868 1.00 63.59 100 PRO A C 1
ATOM 790 O O . PRO A 1 100 ? -3.226 -2.917 23.563 1.00 63.59 100 PRO A O 1
ATOM 793 N N . THR A 1 101 ? -4.186 -2.533 21.573 1.00 53.19 101 THR A N 1
ATOM 794 C CA . THR A 1 101 ? -3.477 -3.598 20.873 1.00 53.19 101 THR A CA 1
ATOM 795 C C . THR A 1 101 ? -3.062 -3.186 19.465 1.00 53.19 101 THR A C 1
ATOM 797 O O . THR A 1 101 ? -3.649 -2.322 18.825 1.00 53.19 101 THR A O 1
ATOM 800 N N . GLN A 1 102 ? -2.063 -3.873 18.915 1.00 46.12 102 GLN A N 1
ATOM 801 C CA . GLN A 1 102 ? -1.593 -3.635 17.549 1.00 46.12 102 GLN A CA 1
ATOM 802 C C . GLN A 1 102 ? -2.656 -3.940 16.476 1.00 46.12 102 GLN A C 1
ATOM 804 O O . GLN A 1 102 ? -2.574 -3.417 15.370 1.00 46.12 102 GLN A O 1
ATOM 809 N N . GLN A 1 103 ? -3.675 -4.751 16.797 1.00 43.69 103 GLN A N 1
ATOM 810 C CA . GLN A 1 103 ? -4.842 -4.971 15.932 1.00 43.69 103 GLN A CA 1
ATOM 811 C C . GLN A 1 103 ? -5.735 -3.733 15.829 1.00 43.69 103 GLN A C 1
ATOM 813 O O . GLN A 1 103 ? -6.668 -3.689 15.040 1.00 43.69 103 GLN A O 1
ATOM 818 N N . ASP A 1 104 ? -5.432 -2.703 16.594 1.00 59.38 104 ASP A N 1
ATOM 819 C CA . ASP A 1 104 ? -6.218 -1.495 16.660 1.00 59.38 104 ASP A CA 1
ATOM 820 C C . ASP A 1 104 ? -5.526 -0.400 15.777 1.00 59.38 104 ASP A C 1
ATOM 822 O O . ASP A 1 104 ? -5.835 0.777 15.860 1.00 59.38 104 ASP A O 1
ATOM 826 N N . ALA A 1 105 ? -4.586 -0.783 14.874 1.00 50.06 105 ALA A N 1
ATOM 827 C CA . ALA A 1 105 ? -3.689 0.124 14.109 1.00 50.06 105 ALA A CA 1
ATOM 828 C C . ALA A 1 105 ? -3.802 0.112 12.548 1.00 50.06 105 ALA A C 1
ATOM 830 O O . ALA A 1 105 ? -3.459 -0.843 11.884 1.00 50.06 105 ALA A O 1
ATOM 831 N N . ASN A 1 106 ? -4.195 1.181 11.876 1.00 52.75 106 ASN A N 1
ATOM 832 C CA . ASN A 1 106 ? -4.583 1.237 10.440 1.00 52.75 106 ASN A CA 1
ATOM 833 C C . ASN A 1 106 ? -3.714 0.567 9.275 1.00 52.75 106 ASN A C 1
ATOM 835 O O . ASN A 1 106 ? -2.498 0.735 9.245 1.00 52.75 106 ASN A O 1
ATOM 839 N N . LEU A 1 107 ? -4.386 -0.078 8.267 1.00 55.03 107 LEU A N 1
ATOM 840 C CA . LEU A 1 107 ? -4.176 -0.296 6.772 1.00 55.03 107 LEU A CA 1
ATOM 841 C C . LEU A 1 107 ? -2.967 -1.035 6.070 1.00 55.03 107 LEU A C 1
ATOM 843 O O . LEU A 1 107 ? -1.821 -0.621 6.195 1.00 55.03 107 LEU A O 1
ATOM 847 N N . ALA A 1 108 ? -3.233 -2.014 5.148 1.00 54.50 108 ALA A N 1
ATOM 848 C CA . ALA A 1 108 ? -2.216 -2.672 4.256 1.00 54.50 108 ALA A CA 1
ATOM 849 C C . ALA A 1 108 ? -2.589 -3.105 2.787 1.00 54.50 108 ALA A C 1
ATOM 851 O O . ALA A 1 108 ? -1.689 -3.432 2.012 1.00 54.50 108 ALA A O 1
ATOM 852 N N . ALA A 1 109 ? -3.858 -3.128 2.341 1.00 58.38 109 ALA A N 1
ATOM 853 C CA . ALA A 1 109 ? -4.261 -3.706 1.028 1.00 58.38 109 ALA A CA 1
ATOM 854 C C . ALA A 1 109 ? -3.876 -2.881 -0.226 1.00 58.38 109 ALA A C 1
ATOM 856 O O . ALA A 1 109 ? -3.862 -3.388 -1.350 1.00 58.38 109 ALA A O 1
ATOM 857 N N . LEU A 1 110 ? -3.534 -1.608 -0.038 1.00 64.12 110 LEU A N 1
ATOM 858 C CA . LEU A 1 110 ? -3.243 -0.645 -1.107 1.00 64.12 110 LEU A CA 1
ATOM 859 C C . LEU A 1 110 ? -2.037 -1.035 -1.991 1.00 64.12 110 LEU A C 1
ATOM 861 O O . LEU A 1 110 ? -1.919 -0.569 -3.126 1.00 64.12 110 LEU A O 1
ATOM 865 N N . SER A 1 111 ? -1.161 -1.919 -1.512 1.00 69.31 111 SER A N 1
ATOM 866 C CA . SER A 1 111 ? 0.065 -2.313 -2.217 1.00 69.31 111 SER A CA 1
ATOM 867 C C . SER A 1 111 ? -0.165 -3.235 -3.426 1.00 69.31 111 SER A C 1
ATOM 869 O O . SER A 1 111 ? 0.656 -3.238 -4.343 1.00 69.31 111 SER A O 1
ATOM 871 N N . ILE A 1 112 ? -1.287 -3.968 -3.495 1.00 75.25 112 ILE A N 1
ATOM 872 C CA . ILE A 1 112 ? -1.636 -4.782 -4.682 1.00 75.25 112 ILE A CA 1
ATOM 873 C C . ILE A 1 112 ? -1.977 -3.867 -5.864 1.00 75.25 112 ILE A C 1
ATOM 875 O O . ILE A 1 112 ? -1.454 -4.045 -6.965 1.00 75.25 112 ILE A O 1
ATOM 879 N N . CYS A 1 113 ? -2.800 -2.845 -5.619 1.00 75.06 113 CYS A N 1
ATOM 880 C CA . CYS A 1 113 ? -3.173 -1.850 -6.624 1.00 75.06 113 CYS A CA 1
ATOM 881 C C . CYS A 1 113 ? -1.943 -1.092 -7.140 1.00 75.06 113 CYS A C 1
ATOM 883 O O . CYS A 1 113 ? -1.834 -0.801 -8.332 1.00 75.06 113 CYS A O 1
ATOM 885 N N . GLN A 1 114 ? -0.977 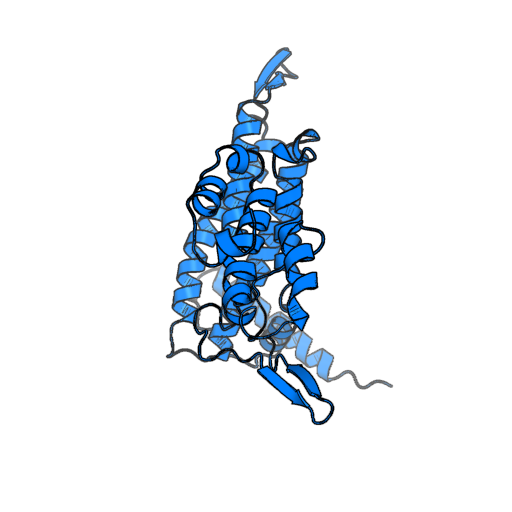-0.818 -6.259 1.00 80.00 11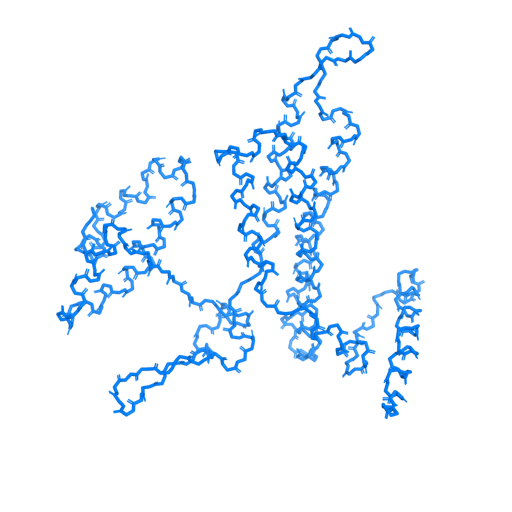4 GLN A N 1
ATOM 886 C CA . GLN A 1 114 ? 0.271 -0.178 -6.655 1.00 80.00 114 GLN A CA 1
ATOM 887 C C . GLN A 1 114 ? 1.085 -1.034 -7.641 1.00 80.00 114 GLN A C 1
ATOM 889 O O . GLN A 1 114 ? 1.546 -0.488 -8.642 1.00 80.00 114 GLN A O 1
ATOM 894 N N . LEU A 1 115 ? 1.228 -2.348 -7.421 1.00 82.94 115 LEU A N 1
ATOM 895 C CA . LEU A 1 115 ? 1.947 -3.238 -8.352 1.00 82.94 115 LEU A CA 1
ATOM 896 C C . LEU A 1 115 ? 1.342 -3.200 -9.767 1.00 82.94 115 LEU A C 1
ATOM 898 O O . LEU A 1 115 ? 2.064 -3.137 -10.769 1.00 82.94 115 LEU A O 1
ATOM 902 N N . GLN A 1 116 ? 0.011 -3.207 -9.850 1.00 84.38 116 GLN A N 1
ATOM 903 C CA . GLN A 1 116 ? -0.723 -3.126 -11.115 1.00 84.38 116 GLN A CA 1
ATOM 904 C C . GLN A 1 116 ? -0.471 -1.785 -11.814 1.00 84.38 116 GLN A C 1
ATOM 906 O O . GLN A 1 116 ? -0.114 -1.753 -12.991 1.00 84.38 116 GLN A O 1
ATOM 911 N N . LEU A 1 117 ? -0.578 -0.679 -11.076 1.00 82.38 117 LEU A N 1
ATOM 912 C CA . LEU A 1 117 ? -0.396 0.660 -11.629 1.00 82.38 117 LEU A CA 1
ATOM 913 C C . LEU A 1 117 ? 1.050 0.912 -12.088 1.00 82.38 117 LEU A C 1
ATOM 915 O O . LEU A 1 117 ? 1.263 1.417 -13.189 1.00 82.38 117 LEU A O 1
ATOM 919 N N . TYR A 1 118 ? 2.043 0.490 -11.299 1.00 86.50 118 TYR A N 1
ATOM 920 C CA . TYR A 1 118 ? 3.465 0.596 -11.654 1.00 86.50 118 TYR A CA 1
ATOM 921 C C . TYR A 1 118 ? 3.791 -0.151 -12.930 1.00 86.50 118 TYR A C 1
ATOM 923 O O . TYR A 1 118 ? 4.409 0.394 -13.844 1.00 86.50 118 TYR A O 1
ATOM 931 N N . SER A 1 119 ? 3.381 -1.418 -12.983 1.00 90.56 119 SER A N 1
ATOM 932 C CA . SER A 1 119 ? 3.655 -2.243 -14.149 1.00 90.56 119 SER A CA 1
ATOM 933 C C . SER A 1 119 ? 2.989 -1.668 -15.394 1.00 90.56 119 SER A C 1
ATOM 935 O O . SER A 1 119 ? 3.626 -1.595 -16.439 1.00 90.56 119 SER A O 1
ATOM 937 N N . TYR A 1 120 ? 1.764 -1.156 -15.288 1.00 91.25 120 TYR A N 1
ATOM 938 C CA . TYR A 1 120 ? 1.100 -0.513 -16.412 1.00 91.25 120 TYR A CA 1
ATOM 939 C C . TYR A 1 120 ? 1.854 0.729 -16.912 1.00 91.25 120 TYR A C 1
ATOM 941 O O . TYR A 1 120 ? 2.172 0.812 -18.101 1.00 91.25 120 TYR A O 1
ATOM 949 N N . ILE A 1 121 ? 2.185 1.669 -16.019 1.00 89.94 121 ILE A N 1
ATOM 950 C CA . ILE A 1 121 ? 2.889 2.915 -16.368 1.00 89.94 121 ILE A CA 1
ATOM 951 C C . ILE A 1 121 ? 4.217 2.596 -17.066 1.00 89.94 121 ILE A C 1
ATOM 953 O O . ILE A 1 121 ? 4.473 3.069 -18.179 1.00 89.94 121 ILE A O 1
ATOM 957 N N . VAL A 1 122 ? 5.030 1.724 -16.464 1.00 92.69 122 VAL A N 1
ATOM 958 C CA . VAL A 1 122 ? 6.348 1.373 -17.005 1.00 92.69 122 VAL A CA 1
ATOM 959 C C . VAL A 1 122 ? 6.241 0.550 -18.289 1.00 92.69 122 VAL A C 1
ATOM 961 O O . VAL A 1 122 ? 7.033 0.769 -19.207 1.00 92.69 122 VAL A O 1
ATOM 964 N N . ALA A 1 123 ? 5.243 -0.329 -18.428 1.00 94.19 123 ALA A N 1
ATOM 965 C CA . ALA A 1 123 ? 4.994 -1.062 -19.670 1.00 94.19 123 ALA A CA 1
ATOM 966 C C . ALA A 1 123 ? 4.667 -0.123 -20.833 1.00 94.19 123 ALA A C 1
ATOM 968 O O . ALA A 1 123 ? 5.288 -0.213 -21.895 1.00 94.19 123 ALA A O 1
ATOM 969 N N . ARG A 1 124 ? 3.719 0.802 -20.634 1.00 94.50 124 ARG A N 1
ATOM 970 C CA . ARG A 1 124 ? 3.302 1.744 -21.682 1.00 94.50 124 ARG A CA 1
ATOM 971 C C . ARG A 1 124 ? 4.436 2.683 -22.066 1.00 94.50 124 ARG A C 1
ATOM 973 O O . ARG A 1 124 ? 4.639 2.917 -23.256 1.00 94.50 124 ARG A O 1
ATOM 980 N N . TYR A 1 125 ? 5.197 3.173 -21.092 1.00 94.44 125 TYR A N 1
ATOM 981 C CA . TYR A 1 125 ? 6.409 3.940 -21.363 1.00 94.44 125 TYR A CA 1
ATOM 982 C C . TYR A 1 125 ? 7.421 3.127 -22.173 1.00 94.44 125 TYR A C 1
ATOM 984 O O . TYR A 1 125 ? 7.898 3.594 -23.204 1.00 94.44 125 TYR A O 1
ATOM 992 N N . SER A 1 126 ? 7.673 1.876 -21.784 1.00 95.50 126 SER A N 1
ATOM 993 C CA . SER A 1 126 ? 8.661 1.019 -22.448 1.00 95.50 126 SER A CA 1
ATOM 994 C C . SER A 1 126 ? 8.292 0.653 -23.888 1.00 95.50 126 SER A C 1
ATOM 996 O O . SER A 1 126 ? 9.174 0.431 -24.712 1.00 95.50 126 SER A O 1
ATOM 998 N N . GLN A 1 127 ? 6.997 0.591 -24.206 1.00 95.69 127 GLN A N 1
ATOM 999 C CA . GLN A 1 127 ? 6.507 0.397 -25.576 1.00 95.69 127 GLN A CA 1
ATOM 1000 C C . GLN A 1 127 ? 6.699 1.641 -26.451 1.00 95.69 127 GLN A C 1
ATOM 1002 O O . GLN A 1 127 ? 6.868 1.522 -27.659 1.00 95.69 127 GLN A O 1
ATOM 1007 N N . ARG A 1 128 ? 6.638 2.836 -25.852 1.00 94.81 128 ARG A N 1
ATOM 1008 C CA . ARG A 1 128 ? 6.696 4.117 -26.571 1.00 94.81 128 ARG A CA 1
ATOM 1009 C C . ARG A 1 128 ? 8.116 4.652 -26.697 1.00 94.81 128 ARG A C 1
ATOM 1011 O O . ARG A 1 128 ? 8.448 5.295 -27.689 1.00 94.81 128 ARG A O 1
ATOM 1018 N N . ARG A 1 129 ? 8.957 4.424 -25.689 1.00 94.19 129 ARG A N 1
ATOM 1019 C CA . ARG A 1 129 ? 10.330 4.920 -25.668 1.00 94.19 129 ARG A CA 1
ATOM 1020 C C . ARG A 1 129 ? 11.185 4.090 -26.616 1.00 94.19 129 ARG A C 1
ATOM 1022 O O . ARG A 1 129 ? 11.329 2.890 -26.412 1.00 94.19 129 ARG A O 1
ATOM 1029 N N . HIS A 1 130 ? 11.772 4.750 -27.607 1.00 94.56 130 HIS A N 1
ATOM 1030 C CA . HIS A 1 130 ? 12.699 4.138 -28.552 1.00 94.56 130 HIS A CA 1
ATOM 1031 C C . HIS A 1 130 ? 14.138 4.560 -28.256 1.00 94.56 130 HIS A C 1
ATOM 1033 O O . HIS A 1 130 ? 14.388 5.656 -27.743 1.00 94.56 130 HIS A O 1
ATOM 1039 N N . VAL A 1 131 ? 15.074 3.675 -28.577 1.00 92.00 131 VAL A N 1
ATOM 1040 C CA . VAL A 1 131 ? 16.520 3.928 -28.591 1.00 92.00 131 VAL A CA 1
ATOM 1041 C C . VAL A 1 131 ? 17.098 3.369 -29.886 1.00 92.00 131 VAL A C 1
ATOM 1043 O O . VAL A 1 131 ? 16.499 2.479 -30.487 1.00 92.00 131 VAL A O 1
ATOM 1046 N N . ALA A 1 132 ? 18.241 3.888 -30.327 1.00 91.25 132 ALA A N 1
ATOM 1047 C CA . ALA A 1 132 ? 18.911 3.363 -31.511 1.00 91.25 132 ALA A CA 1
ATOM 1048 C C . ALA A 1 132 ? 19.381 1.922 -31.261 1.00 91.25 132 ALA A C 1
ATOM 1050 O O . ALA A 1 132 ? 19.989 1.625 -30.228 1.00 91.25 132 ALA A O 1
ATOM 1051 N N . SER A 1 133 ? 19.089 1.025 -32.199 1.00 84.62 133 SER A N 1
ATOM 1052 C CA . SER A 1 133 ? 19.568 -0.351 -32.150 1.00 84.62 133 SER A CA 1
ATOM 1053 C C . SER A 1 133 ? 21.089 -0.382 -32.314 1.00 84.62 133 SER A C 1
ATOM 1055 O O . SER A 1 133 ? 21.595 0.172 -33.291 1.00 84.62 133 SER A O 1
ATOM 1057 N N . PRO A 1 134 ? 21.835 -1.079 -31.438 1.00 75.69 134 PRO A N 1
ATOM 1058 C CA . PRO A 1 134 ? 23.287 -1.181 -31.568 1.00 75.69 134 PRO A CA 1
ATOM 1059 C C . PRO A 1 134 ? 23.728 -1.971 -32.812 1.00 75.69 134 PRO A C 1
ATOM 1061 O O . PRO A 1 134 ? 24.893 -1.903 -33.184 1.00 75.69 134 PRO A O 1
ATOM 1064 N N . TYR A 1 135 ? 22.813 -2.707 -33.459 1.00 81.12 135 TYR A N 1
ATOM 1065 C CA . TYR A 1 135 ? 23.111 -3.542 -34.629 1.00 81.12 135 TYR A CA 1
ATOM 1066 C C . TYR A 1 135 ? 22.697 -2.911 -35.962 1.00 81.12 135 TYR A C 1
ATOM 1068 O O . TYR A 1 135 ? 23.337 -3.162 -36.975 1.00 81.12 135 TYR A O 1
ATOM 1076 N N . SER A 1 136 ? 21.611 -2.132 -35.978 1.00 84.06 136 SER A N 1
ATOM 1077 C CA . SER A 1 136 ? 21.017 -1.593 -37.217 1.00 84.06 136 SER A CA 1
ATOM 1078 C C . SER A 1 136 ? 20.909 -0.070 -37.245 1.00 84.06 136 SER A C 1
ATOM 1080 O O . SER A 1 136 ? 20.580 0.480 -38.286 1.00 84.06 136 SER A O 1
ATOM 1082 N N . GLY A 1 137 ? 21.145 0.626 -36.126 1.00 84.06 137 GLY A N 1
ATOM 1083 C CA . GLY A 1 137 ? 20.928 2.074 -36.004 1.00 84.06 137 GLY A CA 1
ATOM 1084 C C . GLY A 1 137 ? 19.453 2.490 -35.937 1.00 84.06 137 GLY A C 1
ATOM 1085 O O . GLY A 1 137 ? 19.148 3.567 -35.429 1.00 84.06 137 GLY A O 1
ATOM 1086 N N . GLU A 1 138 ? 18.536 1.619 -36.362 1.00 90.62 138 GLU A N 1
ATOM 1087 C CA . GLU A 1 138 ? 17.102 1.889 -36.385 1.00 90.62 138 GLU A CA 1
ATOM 1088 C C . GLU A 1 138 ? 16.500 2.045 -34.977 1.00 90.62 138 GLU A C 1
ATOM 1090 O O . GLU A 1 138 ? 16.935 1.368 -34.032 1.00 90.62 138 GLU A O 1
ATOM 1095 N N . PRO A 1 139 ? 15.478 2.904 -34.801 1.00 92.94 139 PRO A N 1
ATOM 1096 C CA . PRO A 1 139 ? 14.787 3.054 -33.529 1.00 92.94 139 PRO A CA 1
ATOM 1097 C C . PRO A 1 139 ? 14.070 1.761 -33.129 1.00 92.94 139 PRO A C 1
ATOM 1099 O O . PRO A 1 139 ? 13.174 1.286 -33.823 1.00 92.94 139 PRO A O 1
ATOM 1102 N N . VAL A 1 140 ? 14.397 1.227 -31.954 1.00 94.06 140 VAL A N 1
ATOM 1103 C CA . VAL A 1 140 ? 13.726 0.060 -31.368 1.00 94.06 140 VAL A CA 1
ATOM 1104 C C . VAL A 1 140 ? 13.111 0.409 -30.014 1.00 94.06 140 VAL A C 1
ATOM 1106 O O . VAL A 1 140 ? 13.736 1.117 -29.216 1.00 94.06 140 VAL A O 1
ATOM 1109 N N . PRO A 1 141 ? 11.886 -0.062 -29.714 1.00 95.56 141 PRO A N 1
ATOM 1110 C CA . PRO A 1 141 ? 11.238 0.226 -28.444 1.00 95.56 141 PRO A CA 1
ATOM 1111 C C . PRO A 1 141 ? 11.972 -0.488 -27.311 1.00 95.56 141 PRO A C 1
ATOM 1113 O O . PRO A 1 141 ? 12.334 -1.662 -27.434 1.00 95.56 141 PRO A O 1
ATOM 1116 N N . ILE A 1 142 ? 12.157 0.181 -26.173 1.00 95.44 142 ILE A N 1
ATOM 1117 C CA . ILE A 1 142 ? 12.969 -0.369 -25.080 1.00 95.44 142 ILE A CA 1
ATOM 1118 C C . ILE A 1 142 ? 12.362 -1.633 -24.457 1.00 95.44 142 ILE A C 1
ATOM 1120 O O . ILE A 1 142 ? 13.088 -2.439 -23.884 1.00 95.44 142 ILE A O 1
ATOM 1124 N N . ILE A 1 143 ? 11.052 -1.869 -24.611 1.00 95.69 143 ILE A N 1
ATOM 1125 C CA . ILE A 1 143 ? 10.408 -3.124 -24.183 1.00 95.69 143 ILE A CA 1
ATOM 1126 C C . ILE A 1 143 ? 10.941 -4.363 -24.923 1.00 95.69 143 ILE A C 1
ATOM 1128 O O . ILE A 1 143 ? 10.732 -5.484 -24.461 1.00 95.69 143 ILE A O 1
ATOM 1132 N N . SER A 1 144 ? 11.616 -4.192 -26.063 1.00 93.31 144 SER A N 1
ATOM 1133 C CA . SER A 1 144 ? 12.249 -5.299 -26.787 1.00 93.31 144 SER A CA 1
ATOM 1134 C C . SER A 1 144 ? 13.457 -5.880 -26.041 1.00 93.31 144 SER A C 1
ATOM 1136 O O . SER A 1 144 ? 13.767 -7.059 -26.215 1.00 93.31 144 SER A O 1
ATOM 1138 N N . PHE A 1 145 ? 14.101 -5.107 -25.158 1.00 93.38 145 PHE A N 1
ATOM 1139 C CA . PHE A 1 145 ? 15.279 -5.561 -24.423 1.00 93.38 145 PHE A CA 1
ATOM 1140 C C . PHE A 1 145 ? 14.899 -6.438 -23.221 1.00 93.38 145 PHE A C 1
ATOM 1142 O O . PHE A 1 145 ? 14.077 -6.027 -22.394 1.00 93.38 145 PHE A O 1
ATOM 1149 N N . PRO A 1 146 ? 15.541 -7.608 -23.033 1.00 93.25 146 PRO A N 1
ATOM 1150 C CA . PRO A 1 146 ? 15.288 -8.475 -21.879 1.00 93.25 146 PRO A CA 1
ATOM 1151 C C . PRO A 1 146 ? 15.491 -7.779 -20.527 1.00 93.25 146 PRO A C 1
ATOM 1153 O O . PRO A 1 146 ? 14.734 -8.018 -19.589 1.00 93.25 146 PRO A O 1
ATOM 1156 N N . THR A 1 147 ? 16.465 -6.871 -20.437 1.00 92.44 147 THR A N 1
ATOM 1157 C CA . THR A 1 147 ? 16.769 -6.074 -19.236 1.00 92.44 147 THR A CA 1
ATOM 1158 C C . THR A 1 147 ? 15.620 -5.155 -18.815 1.00 92.44 147 THR A C 1
ATOM 1160 O O . THR A 1 147 ? 15.459 -4.902 -17.618 1.00 92.44 147 THR A O 1
ATOM 1163 N N . GLN A 1 148 ? 14.798 -4.708 -19.771 1.00 93.19 148 GLN A N 1
ATOM 1164 C CA . GLN A 1 148 ? 13.586 -3.922 -19.540 1.00 93.19 148 GLN A CA 1
ATOM 1165 C C . GLN A 1 148 ? 12.362 -4.826 -19.342 1.00 93.19 148 GLN A C 1
ATOM 1167 O O . GLN A 1 148 ? 11.573 -4.634 -18.417 1.00 93.19 148 GLN A O 1
ATOM 1172 N N . LYS A 1 149 ? 12.213 -5.835 -20.208 1.00 94.38 149 LYS A N 1
ATOM 1173 C CA . LYS A 1 149 ? 11.028 -6.693 -20.283 1.00 94.38 149 LYS A CA 1
ATOM 1174 C C . LYS A 1 149 ? 10.903 -7.643 -19.098 1.00 94.38 149 LYS A C 1
ATOM 1176 O O . LYS A 1 149 ? 9.811 -7.778 -18.558 1.00 94.38 149 LYS A O 1
ATOM 1181 N N . LEU A 1 150 ? 11.980 -8.312 -18.685 1.00 94.31 150 LEU A N 1
ATOM 1182 C CA . LEU A 1 150 ? 11.894 -9.367 -17.668 1.00 94.31 150 LEU A CA 1
ATOM 1183 C C . LEU A 1 150 ? 11.417 -8.833 -16.305 1.00 94.31 150 LEU A C 1
ATOM 1185 O O . LEU A 1 150 ? 10.444 -9.377 -15.782 1.00 94.31 150 LEU A O 1
ATOM 1189 N N . PRO A 1 151 ? 11.989 -7.750 -15.740 1.00 93.50 151 PRO A N 1
ATOM 1190 C CA . PRO A 1 151 ? 11.536 -7.202 -14.455 1.00 93.50 151 PRO A CA 1
ATOM 1191 C C . PRO A 1 151 ? 10.085 -6.728 -14.495 1.00 93.50 151 PRO A C 1
ATOM 1193 O O . PRO A 1 151 ? 9.331 -6.954 -13.552 1.00 93.50 151 PRO A O 1
ATOM 1196 N N . LEU A 1 152 ? 9.663 -6.152 -15.620 1.00 94.12 152 LEU A N 1
ATOM 1197 C CA . LEU A 1 152 ? 8.277 -5.773 -15.851 1.00 94.12 152 LEU A CA 1
ATOM 1198 C C . LEU A 1 152 ? 7.339 -6.987 -15.829 1.00 94.12 152 LEU A C 1
ATOM 1200 O O . LEU A 1 152 ? 6.331 -6.966 -15.126 1.00 94.12 152 LEU A O 1
ATOM 1204 N N . MET A 1 153 ? 7.692 -8.065 -16.534 1.00 94.44 153 MET A N 1
ATOM 1205 C CA . MET A 1 153 ? 6.906 -9.302 -16.536 1.00 94.44 153 MET A CA 1
ATOM 1206 C C . MET A 1 153 ? 6.812 -9.931 -15.141 1.00 94.44 153 MET A C 1
ATOM 1208 O O . MET A 1 153 ? 5.738 -10.401 -14.773 1.00 94.44 153 MET A O 1
ATOM 1212 N N . TYR A 1 154 ? 7.883 -9.888 -14.339 1.00 93.69 154 TYR A N 1
ATOM 1213 C CA . TYR A 1 154 ? 7.848 -10.358 -12.949 1.00 93.69 154 TYR A CA 1
ATOM 1214 C C . TYR A 1 154 ? 6.868 -9.557 -12.085 1.00 93.69 154 TYR A C 1
ATOM 1216 O O . TYR A 1 154 ? 6.103 -10.146 -11.323 1.00 93.69 154 TYR A O 1
ATOM 1224 N N . VAL A 1 155 ? 6.848 -8.226 -12.204 1.00 92.94 155 VAL A N 1
ATOM 1225 C CA . VAL A 1 155 ? 5.906 -7.388 -11.442 1.00 92.94 155 VAL A CA 1
ATOM 1226 C C . VAL A 1 155 ? 4.465 -7.620 -11.897 1.00 92.94 155 VAL A C 1
ATOM 1228 O O . VAL A 1 155 ? 3.582 -7.748 -11.049 1.00 92.94 155 VAL A O 1
ATOM 1231 N N . ILE A 1 156 ? 4.227 -7.751 -13.207 1.00 93.38 156 ILE A N 1
ATOM 1232 C CA . ILE A 1 156 ? 2.905 -8.099 -13.749 1.00 93.38 156 ILE A CA 1
ATOM 1233 C C . ILE A 1 156 ? 2.451 -9.443 -13.175 1.00 93.38 156 ILE A C 1
ATOM 1235 O O . ILE A 1 156 ? 1.368 -9.518 -12.595 1.00 93.38 156 ILE A O 1
ATOM 1239 N N . ALA A 1 157 ? 3.287 -10.479 -13.256 1.00 94.44 157 ALA A N 1
ATOM 1240 C CA . ALA A 1 157 ? 2.976 -11.801 -12.719 1.00 94.44 157 ALA A CA 1
ATOM 1241 C C . ALA A 1 157 ? 2.670 -11.755 -11.213 1.00 94.44 157 ALA A C 1
ATOM 1243 O O . ALA A 1 157 ? 1.652 -12.296 -10.783 1.00 94.44 157 ALA A O 1
ATOM 1244 N N . ASN A 1 158 ? 3.484 -11.039 -10.429 1.00 90.50 158 ASN A N 1
ATOM 1245 C CA . ASN A 1 158 ? 3.241 -10.835 -9.000 1.00 90.50 158 ASN A CA 1
ATOM 1246 C C . ASN A 1 158 ? 1.899 -10.140 -8.749 1.00 90.50 158 ASN A C 1
ATOM 1248 O O . ASN A 1 158 ? 1.174 -10.541 -7.846 1.00 90.50 158 ASN A O 1
ATOM 1252 N N . SER A 1 159 ? 1.533 -9.135 -9.547 1.00 88.06 159 SER A N 1
ATOM 1253 C CA . SER A 1 159 ? 0.259 -8.430 -9.380 1.00 88.06 159 SER A CA 1
ATOM 1254 C C . SER A 1 159 ? -0.953 -9.353 -9.572 1.00 88.06 159 SER A C 1
ATOM 1256 O O . SER A 1 159 ? -1.881 -9.318 -8.765 1.00 88.06 159 SER A O 1
ATOM 1258 N N . TYR A 1 160 ? -0.918 -10.242 -10.574 1.00 89.50 160 TYR A N 1
ATOM 1259 C CA . TYR A 1 160 ? -1.960 -11.250 -10.793 1.00 89.50 160 TYR A CA 1
ATOM 1260 C C . TYR A 1 160 ? -1.967 -12.303 -9.685 1.00 89.50 160 TYR A C 1
ATOM 1262 O O . TYR A 1 160 ? -3.032 -12.647 -9.169 1.00 89.50 160 TYR A O 1
ATOM 1270 N N . PHE A 1 161 ? -0.782 -12.776 -9.290 1.00 91.19 161 PHE A N 1
ATOM 1271 C CA . PHE A 1 161 ? -0.630 -13.729 -8.199 1.00 91.19 161 PHE A CA 1
ATOM 1272 C C . PHE A 1 161 ? -1.207 -13.177 -6.896 1.00 91.19 161 PHE A C 1
ATOM 1274 O O . PHE A 1 161 ? -2.081 -13.812 -6.319 1.00 91.19 161 PHE A O 1
ATOM 1281 N N . PHE A 1 162 ? -0.773 -11.994 -6.448 1.00 83.12 162 PHE A N 1
ATOM 1282 C CA . PHE A 1 162 ? -1.244 -11.408 -5.195 1.00 83.12 162 PHE A CA 1
ATOM 1283 C C . PHE A 1 162 ? -2.723 -11.071 -5.248 1.00 83.12 162 PHE A C 1
ATOM 1285 O O . PHE A 1 162 ? -3.400 -11.282 -4.251 1.00 83.12 162 PHE A O 1
ATOM 1292 N N . ASN A 1 163 ? -3.254 -10.636 -6.391 1.00 79.81 163 ASN A N 1
ATOM 1293 C CA . ASN A 1 163 ? -4.689 -10.415 -6.525 1.00 79.81 163 ASN A CA 1
ATOM 1294 C C . ASN A 1 163 ? -5.487 -11.712 -6.290 1.00 79.81 163 ASN A C 1
ATOM 1296 O O . ASN A 1 163 ? -6.433 -11.719 -5.507 1.00 79.81 163 ASN A O 1
ATOM 1300 N N . ALA A 1 164 ? -5.074 -12.828 -6.900 1.00 83.62 164 ALA A N 1
ATOM 1301 C CA . ALA A 1 164 ? -5.727 -14.125 -6.702 1.00 83.62 164 ALA A CA 1
ATOM 1302 C C . ALA A 1 164 ? -5.462 -14.722 -5.305 1.00 83.62 164 ALA A C 1
ATOM 1304 O O . ALA A 1 164 ? -6.348 -15.309 -4.684 1.00 83.62 164 ALA A O 1
ATOM 1305 N N . PHE A 1 165 ? -4.242 -14.574 -4.794 1.00 80.50 165 PHE A N 1
ATOM 1306 C CA . PHE A 1 165 ? -3.821 -15.093 -3.497 1.00 80.50 165 PHE A CA 1
ATOM 1307 C C . PHE A 1 165 ? -4.497 -14.349 -2.344 1.00 80.50 165 PHE A C 1
ATOM 1309 O O . PHE A 1 165 ? -4.939 -14.985 -1.391 1.00 80.50 165 PHE A O 1
ATOM 1316 N N . TYR A 1 166 ? -4.667 -13.030 -2.453 1.00 72.69 166 TYR A N 1
ATOM 1317 C CA . TYR A 1 166 ? -5.330 -12.219 -1.435 1.00 72.69 166 TYR A CA 1
ATOM 1318 C C . TYR A 1 166 ? -6.784 -12.653 -1.213 1.00 72.69 166 TYR A C 1
ATOM 1320 O O . TYR A 1 166 ? -7.228 -12.704 -0.072 1.00 72.69 166 TYR A O 1
ATOM 1328 N N . GLN A 1 167 ? -7.492 -13.094 -2.261 1.00 70.75 167 GLN A N 1
ATOM 1329 C CA . GLN A 1 167 ? -8.833 -13.681 -2.117 1.00 70.75 167 GLN A CA 1
ATOM 1330 C C . GLN A 1 167 ? -8.820 -14.951 -1.250 1.00 70.75 167 GLN A C 1
ATOM 1332 O O . GLN A 1 167 ? -9.662 -15.121 -0.370 1.00 70.75 167 GLN A O 1
ATOM 1337 N N . LYS A 1 168 ? -7.821 -15.827 -1.430 1.00 75.19 168 LYS A N 1
ATOM 1338 C CA . LYS A 1 168 ? -7.654 -17.029 -0.591 1.00 75.19 168 LYS A CA 1
ATOM 1339 C C . LYS A 1 168 ? -7.336 -16.673 0.862 1.00 75.19 168 LYS A C 1
ATOM 1341 O O . LYS A 1 168 ? -7.837 -17.316 1.777 1.00 75.19 168 LYS A O 1
ATOM 1346 N N . VAL A 1 169 ? -6.524 -15.641 1.068 1.00 70.06 169 VAL A N 1
ATOM 1347 C CA . VAL A 1 169 ? -6.136 -15.143 2.396 1.00 70.06 169 VAL A CA 1
ATOM 1348 C C . VAL A 1 169 ? -7.326 -14.546 3.131 1.00 70.06 169 VAL A C 1
ATOM 1350 O O . VAL A 1 169 ? -7.495 -14.825 4.313 1.00 70.06 169 VAL A O 1
ATOM 1353 N N . VAL A 1 170 ? -8.170 -13.774 2.442 1.00 65.00 170 VAL A N 1
ATOM 1354 C CA . VAL A 1 170 ? -9.421 -13.254 3.005 1.00 65.00 170 VAL A CA 1
ATOM 1355 C C . VAL A 1 170 ? -10.321 -14.409 3.431 1.00 65.00 170 VAL A C 1
ATOM 1357 O O . VAL A 1 170 ? -10.803 -14.402 4.558 1.00 65.00 170 VAL A O 1
ATOM 1360 N N . ASN A 1 171 ? -10.473 -15.444 2.601 1.00 70.38 171 ASN A N 1
ATOM 1361 C CA . ASN A 1 171 ? -11.276 -16.615 2.960 1.00 70.38 171 ASN A CA 1
ATOM 1362 C C . ASN A 1 171 ? -10.735 -17.331 4.211 1.00 70.38 171 ASN A C 1
ATOM 1364 O O . ASN A 1 171 ? -11.502 -17.605 5.129 1.00 70.38 171 ASN A O 1
ATOM 1368 N N . LEU A 1 172 ? -9.418 -17.556 4.296 1.00 65.31 172 LEU A N 1
ATOM 1369 C CA . LEU A 1 172 ? -8.773 -18.138 5.482 1.00 65.31 172 LEU A CA 1
ATOM 1370 C C . LEU A 1 172 ? -8.905 -17.243 6.719 1.00 65.31 172 LEU A C 1
ATOM 1372 O O . LEU A 1 172 ? -9.137 -17.731 7.819 1.00 65.31 172 LEU A O 1
ATOM 1376 N N . PHE A 1 173 ? -8.772 -15.926 6.560 1.00 63.12 173 PHE A N 1
ATOM 1377 C CA . PHE A 1 173 ? -8.935 -14.983 7.661 1.00 63.12 173 PHE A CA 1
ATOM 1378 C C . PHE A 1 173 ? -10.385 -14.910 8.140 1.00 63.12 173 PHE A C 1
ATOM 1380 O O . PHE A 1 173 ? -10.611 -14.702 9.328 1.00 63.12 173 PHE A O 1
ATOM 1387 N N . MET A 1 174 ? -11.366 -15.081 7.256 1.00 61.72 174 MET A N 1
ATOM 1388 C CA . MET A 1 174 ? -12.791 -15.020 7.590 1.00 61.72 174 MET A CA 1
ATOM 1389 C C . MET A 1 174 ? -13.341 -16.337 8.149 1.00 61.72 174 MET A C 1
ATOM 1391 O O . MET A 1 174 ? -14.367 -16.310 8.832 1.00 61.72 174 MET A O 1
ATOM 1395 N N . ASP A 1 175 ? -12.659 -17.462 7.924 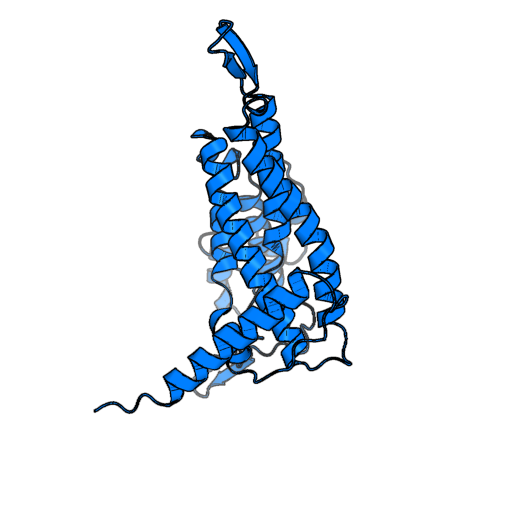1.00 70.12 175 ASP A N 1
ATOM 1396 C CA . ASP A 1 175 ? -13.045 -18.765 8.460 1.00 70.12 175 ASP A CA 1
ATOM 1397 C C . ASP A 1 175 ? -12.913 -18.797 9.991 1.00 70.12 175 ASP A C 1
ATOM 1399 O O . ASP A 1 175 ? -11.824 -18.862 10.560 1.00 70.12 175 ASP A O 1
ATOM 1403 N N . LYS A 1 176 ? -14.056 -18.738 10.681 1.00 71.12 176 LYS A N 1
ATOM 1404 C CA . LYS A 1 176 ? -14.122 -18.719 12.147 1.00 71.12 176 LYS A CA 1
ATOM 1405 C C . LYS A 1 176 ? -13.820 -20.076 12.789 1.00 71.12 176 LYS A C 1
ATOM 1407 O O . LYS A 1 176 ? -13.662 -20.111 14.005 1.00 71.12 176 LYS A O 1
ATOM 1412 N N . THR A 1 177 ? -13.745 -21.156 12.006 1.00 79.50 177 THR A N 1
ATOM 1413 C CA . THR A 1 177 ? -13.422 -22.505 12.500 1.00 79.50 177 THR A CA 1
ATOM 1414 C C . THR A 1 177 ? -11.922 -22.703 12.725 1.00 79.50 177 THR A C 1
ATOM 1416 O O . THR A 1 177 ? -11.524 -23.570 13.501 1.00 79.50 177 THR A O 1
ATOM 1419 N N . LEU A 1 178 ? -11.088 -21.866 12.100 1.00 66.31 178 LEU A N 1
ATOM 1420 C CA . LEU A 1 178 ? -9.637 -21.876 12.256 1.00 66.31 178 LEU A CA 1
ATOM 1421 C C . LEU A 1 178 ? -9.194 -21.113 13.510 1.00 66.31 178 LEU A C 1
ATOM 1423 O O . LEU A 1 178 ? -9.800 -20.107 13.895 1.00 66.31 178 LEU A O 1
ATOM 1427 N N . ASP A 1 179 ? -8.072 -21.542 14.099 1.00 68.81 179 ASP A N 1
ATOM 1428 C CA . ASP A 1 179 ? -7.449 -20.858 15.236 1.00 68.81 179 ASP A CA 1
ATOM 1429 C C . ASP A 1 179 ? -7.242 -19.358 14.907 1.00 68.81 179 ASP A C 1
ATOM 1431 O O . ASP A 1 179 ? -6.596 -19.015 13.908 1.00 68.81 179 ASP A O 1
ATOM 1435 N N . PRO A 1 180 ? -7.749 -18.424 15.736 1.00 56.59 180 PRO A N 1
ATOM 1436 C CA . PRO A 1 180 ? -7.509 -16.988 15.588 1.00 56.59 180 PRO A CA 1
ATOM 1437 C C . PRO A 1 180 ? -6.035 -16.601 15.411 1.00 56.59 180 PRO A C 1
ATOM 1439 O O . PRO A 1 180 ? -5.728 -15.603 14.755 1.00 56.59 180 PRO A O 1
ATOM 1442 N N . ARG A 1 181 ? -5.109 -17.363 15.998 1.00 59.62 181 ARG A N 1
ATOM 1443 C CA . ARG A 1 181 ? -3.663 -17.152 15.884 1.00 59.62 181 ARG A CA 1
ATOM 1444 C C . ARG A 1 181 ? -3.157 -17.517 14.493 1.00 59.62 181 ARG A C 1
ATOM 1446 O O . ARG A 1 181 ? -2.409 -16.739 13.905 1.00 59.62 181 ARG A O 1
ATOM 1453 N N . LEU A 1 182 ? -3.644 -18.623 13.935 1.00 64.50 182 LEU A N 1
ATOM 1454 C CA . LEU A 1 182 ? -3.360 -19.032 12.564 1.00 64.50 182 LEU A CA 1
ATOM 1455 C C . LEU A 1 182 ? -3.898 -18.012 11.551 1.00 64.50 182 LEU A C 1
ATOM 1457 O O . LEU A 1 182 ? -3.173 -17.585 10.654 1.00 64.50 182 LEU A O 1
ATOM 1461 N N . ARG A 1 183 ? -5.143 -17.560 11.732 1.00 59.22 183 ARG A N 1
ATOM 1462 C CA . ARG A 1 183 ? -5.787 -16.556 10.867 1.00 59.22 183 ARG A CA 1
ATOM 1463 C C . ARG A 1 183 ? -4.978 -15.259 10.805 1.00 59.22 183 ARG A C 1
ATOM 1465 O O . ARG A 1 183 ? -4.694 -14.757 9.718 1.00 59.22 183 ARG A O 1
ATOM 1472 N N . ARG A 1 184 ? -4.539 -14.758 11.967 1.00 58.56 184 ARG A N 1
ATOM 1473 C CA . ARG A 1 184 ? -3.629 -13.602 12.066 1.00 58.56 184 ARG A CA 1
ATOM 1474 C C . ARG A 1 184 ? -2.285 -13.881 11.401 1.00 58.56 184 ARG A C 1
ATOM 1476 O O . ARG A 1 184 ? -1.773 -13.035 10.671 1.00 58.56 184 ARG A O 1
ATOM 1483 N N . GLY A 1 185 ? -1.742 -15.075 11.606 1.00 61.78 185 GLY A N 1
ATOM 1484 C CA . GLY A 1 185 ? -0.470 -15.475 11.032 1.00 61.78 185 GLY A CA 1
ATOM 1485 C C . GLY A 1 185 ? -0.427 -15.447 9.514 1.00 61.78 185 GLY A C 1
ATOM 1486 O O . GLY A 1 185 ? 0.489 -14.866 8.931 1.00 61.78 185 GLY A O 1
ATOM 1487 N N . VAL A 1 186 ? -1.470 -15.973 8.869 1.00 64.38 186 VAL A N 1
ATOM 1488 C CA . VAL A 1 186 ? -1.608 -15.918 7.410 1.00 64.38 186 VAL A CA 1
ATOM 1489 C C . VAL A 1 186 ? -1.629 -14.462 6.932 1.00 64.38 186 VAL A C 1
ATOM 1491 O O . VAL A 1 186 ? -0.879 -14.117 6.022 1.00 64.38 186 VAL A O 1
ATOM 1494 N N . THR A 1 187 ? -2.395 -13.571 7.575 1.00 62.09 187 THR A N 1
ATOM 1495 C CA . THR A 1 187 ? -2.426 -12.147 7.186 1.00 62.09 187 THR A CA 1
ATOM 1496 C C . THR A 1 187 ? -1.088 -11.431 7.383 1.00 62.09 187 THR A C 1
ATOM 1498 O O . THR A 1 187 ? -0.697 -10.627 6.533 1.00 62.09 187 THR A O 1
ATOM 1501 N N . THR A 1 188 ? -0.341 -11.760 8.440 1.00 63.59 188 THR A N 1
ATOM 1502 C CA . THR A 1 188 ? 0.983 -11.179 8.701 1.00 63.59 188 THR A CA 1
ATOM 1503 C C . THR A 1 188 ? 2.022 -11.660 7.689 1.00 63.59 188 THR A C 1
ATOM 1505 O O . THR A 1 188 ? 2.758 -10.841 7.136 1.00 63.59 188 THR A O 1
ATOM 1508 N N . CYS A 1 189 ? 2.044 -12.957 7.365 1.00 68.06 189 CYS A N 1
ATOM 1509 C CA . CYS A 1 189 ? 2.894 -13.503 6.303 1.00 68.06 189 CYS A CA 1
ATOM 1510 C C . CYS A 1 189 ? 2.602 -12.860 4.949 1.00 68.06 189 CYS A C 1
ATOM 1512 O O . CYS A 1 189 ? 3.518 -12.452 4.239 1.00 68.06 189 CYS A O 1
ATOM 1514 N N . VAL A 1 190 ? 1.323 -12.742 4.596 1.00 71.56 190 VAL A N 1
ATOM 1515 C CA . VAL A 1 190 ? 0.897 -12.181 3.309 1.00 71.56 190 VAL A CA 1
ATOM 1516 C C . VAL A 1 190 ? 1.315 -10.728 3.200 1.00 71.56 190 VAL A C 1
ATOM 1518 O O . VAL A 1 190 ? 1.853 -10.331 2.172 1.00 71.56 190 VAL A O 1
ATOM 1521 N N . LYS A 1 191 ? 1.135 -9.950 4.268 1.00 70.12 191 LYS A N 1
ATOM 1522 C CA . LYS A 1 191 ? 1.610 -8.571 4.336 1.00 70.12 191 LYS A CA 1
ATOM 1523 C C . LYS A 1 191 ? 3.123 -8.490 4.156 1.00 70.12 191 LYS A C 1
ATOM 1525 O O . LYS A 1 191 ? 3.578 -7.699 3.340 1.00 70.12 191 LYS A O 1
ATOM 1530 N N . ALA A 1 192 ? 3.891 -9.315 4.865 1.00 65.38 192 ALA A N 1
ATOM 1531 C CA . ALA A 1 192 ? 5.348 -9.327 4.769 1.00 65.38 192 ALA A CA 1
ATOM 1532 C C . ALA A 1 192 ? 5.837 -9.590 3.345 1.00 65.38 192 ALA A C 1
ATOM 1534 O O . ALA A 1 192 ? 6.637 -8.833 2.793 1.00 65.38 192 ALA A O 1
ATOM 1535 N N . VAL A 1 193 ? 5.301 -10.645 2.738 1.00 75.31 193 VAL A N 1
ATOM 1536 C CA . VAL A 1 193 ? 5.658 -11.060 1.386 1.00 75.31 193 VAL A CA 1
ATOM 1537 C C . VAL A 1 193 ? 5.197 -9.999 0.380 1.00 75.31 193 VAL A C 1
ATOM 1539 O O . VAL A 1 193 ? 5.994 -9.547 -0.438 1.00 75.31 193 VAL A O 1
ATOM 1542 N N . LEU A 1 194 ? 3.963 -9.501 0.485 1.00 75.25 194 LEU A N 1
ATOM 1543 C CA . LEU A 1 194 ? 3.453 -8.446 -0.392 1.00 75.25 194 LEU A CA 1
ATOM 1544 C C . LEU A 1 194 ? 4.285 -7.158 -0.289 1.00 75.25 194 LEU A C 1
ATOM 1546 O O . LEU A 1 194 ? 4.629 -6.588 -1.319 1.00 75.25 194 LEU A O 1
ATOM 1550 N N . MET A 1 195 ? 4.668 -6.721 0.917 1.00 75.44 195 MET A N 1
ATOM 1551 C CA . MET A 1 195 ? 5.500 -5.524 1.093 1.00 75.44 195 MET A CA 1
ATOM 1552 C C . MET A 1 195 ? 6.888 -5.706 0.486 1.00 75.44 195 MET A C 1
ATOM 1554 O O . MET A 1 195 ? 7.375 -4.800 -0.189 1.00 75.44 195 MET A O 1
ATOM 1558 N N . MET A 1 196 ? 7.505 -6.875 0.673 1.00 75.44 196 MET A N 1
ATOM 1559 C CA . MET A 1 196 ? 8.800 -7.189 0.070 1.00 75.44 196 MET A CA 1
ATOM 1560 C C . MET A 1 196 ? 8.728 -7.113 -1.460 1.00 75.44 196 MET A C 1
ATOM 1562 O O . MET A 1 196 ? 9.549 -6.451 -2.095 1.00 75.44 196 MET A O 1
ATOM 1566 N N . HIS A 1 197 ? 7.712 -7.732 -2.064 1.00 83.56 197 HIS A N 1
ATOM 1567 C CA . HIS A 1 197 ? 7.526 -7.695 -3.513 1.00 83.56 197 HIS A CA 1
ATOM 1568 C C . HIS A 1 197 ? 7.187 -6.287 -4.030 1.00 83.56 197 HIS A C 1
ATOM 1570 O O . HIS A 1 197 ? 7.729 -5.886 -5.060 1.00 83.56 197 HIS A O 1
ATOM 1576 N N . SER A 1 198 ? 6.363 -5.513 -3.317 1.00 80.12 198 SER A N 1
ATOM 1577 C CA . SER A 1 198 ? 6.037 -4.124 -3.670 1.00 80.12 198 SER A CA 1
ATOM 1578 C C . SER A 1 198 ? 7.242 -3.189 -3.591 1.00 80.12 198 SER A C 1
ATOM 1580 O O . SER A 1 198 ? 7.450 -2.398 -4.511 1.00 80.12 198 SER A O 1
ATOM 1582 N N . GLN A 1 199 ? 8.091 -3.303 -2.566 1.00 80.25 199 GLN A N 1
ATOM 1583 C CA . GLN A 1 199 ? 9.311 -2.492 -2.467 1.00 80.25 199 GLN A CA 1
ATOM 1584 C C . GLN A 1 199 ? 10.360 -2.869 -3.523 1.00 80.25 199 GLN A C 1
ATOM 1586 O O . GLN A 1 199 ? 10.978 -1.988 -4.122 1.00 80.25 199 GLN A O 1
ATOM 1591 N N . ASN A 1 200 ? 10.507 -4.159 -3.827 1.00 84.75 200 ASN A N 1
ATOM 1592 C CA . ASN A 1 200 ? 11.405 -4.603 -4.893 1.00 84.75 200 ASN A CA 1
ATOM 1593 C C . ASN A 1 200 ? 10.915 -4.141 -6.275 1.00 84.75 200 ASN A C 1
ATOM 1595 O O . ASN A 1 200 ? 11.711 -3.668 -7.086 1.00 84.75 200 ASN A O 1
ATOM 1599 N N . ALA A 1 201 ? 9.605 -4.226 -6.537 1.00 86.81 201 ALA A N 1
ATOM 1600 C CA . ALA A 1 201 ? 8.994 -3.730 -7.771 1.00 86.81 201 ALA A CA 1
ATOM 1601 C C . ALA A 1 201 ? 9.189 -2.217 -7.937 1.00 86.81 201 ALA A C 1
ATOM 1603 O O . ALA A 1 201 ? 9.501 -1.743 -9.029 1.00 86.81 201 ALA A O 1
ATOM 1604 N N . ASN A 1 202 ? 9.044 -1.478 -6.838 1.00 83.31 202 ASN A N 1
ATOM 1605 C CA . ASN A 1 202 ? 9.242 -0.039 -6.766 1.00 83.31 202 ASN A CA 1
ATOM 1606 C C . ASN A 1 202 ? 10.625 0.388 -7.263 1.00 83.31 202 ASN A C 1
ATOM 1608 O O . ASN A 1 202 ? 10.713 1.243 -8.142 1.00 83.31 202 ASN A O 1
ATOM 1612 N N . ILE A 1 203 ? 11.687 -0.224 -6.739 1.00 85.12 203 ILE A N 1
ATOM 1613 C CA . ILE A 1 203 ? 13.064 0.066 -7.159 1.00 85.12 203 ILE A CA 1
ATOM 1614 C C . ILE A 1 203 ? 13.270 -0.394 -8.607 1.00 85.12 203 ILE A C 1
ATOM 1616 O O . ILE A 1 203 ? 13.627 0.400 -9.476 1.00 85.12 203 ILE A O 1
ATOM 1620 N N . ALA A 1 204 ? 12.941 -1.657 -8.902 1.00 88.31 204 ALA A N 1
ATOM 1621 C CA . ALA A 1 204 ? 13.228 -2.260 -10.198 1.00 88.31 204 ALA A CA 1
ATOM 1622 C C . ALA A 1 204 ? 12.560 -1.531 -11.375 1.00 88.31 204 ALA A C 1
ATOM 1624 O O . ALA A 1 204 ? 13.170 -1.412 -12.441 1.00 88.31 204 ALA A O 1
ATOM 1625 N N . LEU A 1 205 ? 11.319 -1.068 -11.213 1.00 90.31 205 LEU A N 1
ATOM 1626 C CA . LEU A 1 205 ? 10.591 -0.376 -12.275 1.00 90.31 205 LEU A CA 1
ATOM 1627 C C . LEU A 1 205 ? 10.902 1.121 -12.336 1.00 90.31 205 LEU A C 1
ATOM 1629 O O . LEU A 1 205 ? 10.898 1.668 -13.438 1.00 90.31 205 LEU A O 1
ATOM 1633 N N . SER A 1 206 ? 11.218 1.773 -11.212 1.00 86.62 206 SER A N 1
ATOM 1634 C CA . SER A 1 206 ? 11.573 3.202 -11.220 1.00 86.62 206 SER A CA 1
ATOM 1635 C C . SER A 1 206 ? 12.882 3.449 -11.970 1.00 86.62 206 SER A C 1
ATOM 1637 O O . SER A 1 206 ? 12.910 4.297 -12.860 1.00 86.62 206 SER A O 1
ATOM 1639 N N . ASP A 1 207 ? 13.915 2.632 -11.731 1.00 86.62 207 ASP A N 1
ATOM 1640 C CA . ASP A 1 207 ? 15.202 2.735 -12.443 1.00 86.62 207 ASP A CA 1
ATOM 1641 C C . ASP A 1 207 ? 15.037 2.581 -13.964 1.00 86.62 207 ASP A C 1
ATOM 1643 O O . ASP A 1 207 ? 15.726 3.212 -14.763 1.00 86.62 207 ASP A O 1
ATOM 1647 N N . ARG A 1 208 ? 14.072 1.753 -14.372 1.00 90.12 208 ARG A N 1
ATOM 1648 C CA . ARG A 1 208 ? 13.771 1.417 -15.773 1.00 90.12 208 ARG A CA 1
ATOM 1649 C C . ARG A 1 208 ? 12.866 2.420 -16.470 1.00 90.12 208 ARG A C 1
ATOM 1651 O O . ARG A 1 208 ? 12.821 2.457 -17.700 1.00 90.12 208 ARG A O 1
ATOM 1658 N N . TYR A 1 209 ? 12.143 3.224 -15.702 1.00 90.06 209 TYR A N 1
ATOM 1659 C CA . TYR A 1 209 ? 11.419 4.380 -16.215 1.00 90.06 209 TYR A CA 1
ATOM 1660 C C . TYR A 1 209 ? 12.378 5.558 -16.480 1.00 90.06 209 TYR A C 1
ATOM 1662 O O . TYR A 1 209 ? 12.104 6.424 -17.312 1.00 90.06 209 TYR A O 1
ATOM 1670 N N . GLY A 1 210 ? 13.552 5.543 -15.836 1.00 86.75 210 GLY A N 1
ATOM 1671 C CA . GLY A 1 210 ? 14.596 6.553 -15.971 1.00 86.75 210 GLY A CA 1
ATOM 1672 C C . GLY A 1 210 ? 14.233 7.859 -15.264 1.00 86.75 210 GLY A C 1
ATOM 1673 O O . GLY A 1 210 ? 13.310 7.913 -14.453 1.00 86.75 210 GLY A O 1
ATOM 1674 N N . ALA A 1 211 ? 14.935 8.944 -15.606 1.00 85.81 211 ALA A N 1
ATOM 1675 C CA . ALA A 1 211 ? 14.766 10.247 -14.950 1.00 85.81 211 ALA A CA 1
ATOM 1676 C C . ALA A 1 211 ? 13.323 10.786 -14.998 1.00 85.81 211 ALA A C 1
ATOM 1678 O O . ALA A 1 211 ? 12.916 11.523 -14.106 1.00 85.81 211 ALA A O 1
ATOM 1679 N N . GLN A 1 212 ? 12.515 10.369 -15.982 1.00 85.94 212 GLN A N 1
ATOM 1680 C CA . GLN A 1 212 ? 11.104 10.755 -16.048 1.00 85.94 212 GLN A CA 1
ATOM 1681 C C . GLN A 1 212 ? 10.300 10.282 -14.831 1.00 85.94 212 GLN A C 1
ATOM 1683 O O . GLN A 1 212 ? 9.283 10.883 -14.501 1.00 85.94 212 GLN A O 1
ATOM 1688 N N . GLY A 1 213 ? 10.756 9.238 -14.135 1.00 81.38 213 GLY A N 1
ATOM 1689 C CA . GLY A 1 213 ? 10.063 8.673 -12.977 1.00 81.38 213 GLY A CA 1
ATOM 1690 C C . GLY A 1 213 ? 10.122 9.599 -11.771 1.00 81.38 213 GLY A C 1
ATOM 1691 O O . GLY A 1 213 ? 9.265 9.513 -10.897 1.00 81.38 213 GLY A O 1
ATOM 1692 N N . LEU A 1 214 ? 11.093 10.519 -11.770 1.00 79.81 214 LEU A N 1
ATOM 1693 C CA . LEU A 1 214 ? 11.250 11.553 -10.755 1.00 79.81 214 LEU A CA 1
ATOM 1694 C C . LEU A 1 214 ? 10.255 12.699 -10.932 1.00 79.81 214 LEU A C 1
ATOM 1696 O O . LEU A 1 214 ? 10.009 13.433 -9.980 1.00 79.81 214 LEU A O 1
ATOM 1700 N N . PHE A 1 215 ? 9.665 12.849 -12.120 1.00 81.31 215 PHE A N 1
ATOM 1701 C CA . PHE A 1 215 ? 8.665 13.878 -12.347 1.00 81.31 215 PHE A CA 1
ATOM 1702 C C . PHE A 1 215 ? 7.329 13.475 -11.731 1.00 81.31 215 PHE A C 1
ATOM 1704 O O . PHE A 1 215 ? 6.775 12.420 -12.043 1.00 81.31 215 PHE A O 1
ATOM 1711 N N . GLU A 1 216 ? 6.783 14.351 -10.892 1.00 71.69 216 GLU A N 1
ATOM 1712 C CA . GLU A 1 216 ? 5.576 14.084 -10.102 1.00 71.69 216 GLU A CA 1
ATOM 1713 C C . GLU A 1 216 ? 4.366 13.701 -10.958 1.00 71.69 216 GLU A C 1
ATOM 1715 O O . GLU A 1 216 ? 3.600 12.815 -10.581 1.00 71.69 216 GLU A O 1
ATOM 1720 N N . TYR A 1 217 ? 4.239 14.274 -12.159 1.00 78.88 217 TYR A N 1
ATOM 1721 C CA . TYR A 1 217 ? 3.147 13.957 -13.084 1.00 78.88 217 TYR A CA 1
ATOM 1722 C C . TYR A 1 217 ? 3.153 12.495 -13.568 1.00 78.88 217 TYR A C 1
ATOM 1724 O O . TYR A 1 217 ? 2.114 11.982 -13.982 1.00 78.88 217 TYR A O 1
ATOM 1732 N N . ASN A 1 218 ? 4.296 11.801 -13.497 1.00 78.44 218 ASN A N 1
ATOM 1733 C CA . ASN A 1 218 ? 4.401 10.371 -13.800 1.00 78.44 218 ASN A CA 1
ATOM 1734 C C . ASN A 1 218 ? 4.074 9.480 -12.589 1.00 78.44 218 ASN A C 1
ATOM 1736 O O . ASN A 1 218 ? 4.047 8.259 -12.727 1.00 78.44 218 ASN A O 1
ATOM 1740 N N . GLN A 1 219 ? 3.818 10.074 -11.416 1.00 79.88 219 GLN A N 1
ATOM 1741 C CA . GLN A 1 219 ? 3.303 9.458 -10.184 1.00 79.88 219 GLN A CA 1
ATOM 1742 C C . GLN A 1 219 ? 4.170 8.358 -9.545 1.00 79.88 219 GLN A C 1
ATOM 1744 O O . GLN A 1 219 ? 3.854 7.905 -8.445 1.00 79.88 219 GLN A O 1
ATOM 1749 N N . MET A 1 220 ? 5.277 7.954 -10.173 1.00 80.88 220 MET A N 1
ATOM 1750 C CA . MET A 1 220 ? 6.166 6.897 -9.679 1.00 80.88 220 MET A CA 1
ATOM 1751 C C . MET A 1 220 ? 6.781 7.273 -8.322 1.00 80.88 220 MET A C 1
ATOM 1753 O O . MET A 1 220 ? 6.584 6.559 -7.346 1.00 80.88 220 MET A O 1
ATOM 1757 N N . SER A 1 221 ? 7.439 8.426 -8.182 1.00 79.00 221 SER A N 1
ATOM 1758 C CA . SER A 1 221 ? 7.988 8.856 -6.879 1.00 79.00 221 SER A CA 1
ATOM 1759 C C . SER A 1 221 ? 6.922 8.998 -5.783 1.00 79.00 221 SER A C 1
ATOM 1761 O O . SER A 1 221 ? 7.143 8.654 -4.621 1.00 79.00 221 SER A O 1
ATOM 1763 N N . THR A 1 222 ? 5.728 9.461 -6.148 1.00 76.75 222 THR A N 1
ATOM 1764 C CA . THR A 1 222 ? 4.607 9.650 -5.222 1.00 76.75 222 THR A CA 1
ATOM 1765 C C . THR A 1 222 ? 4.090 8.326 -4.677 1.00 76.75 222 THR A C 1
ATOM 1767 O O . THR A 1 222 ? 3.930 8.149 -3.467 1.00 76.75 222 THR A O 1
ATOM 1770 N N . LEU A 1 223 ? 3.803 7.377 -5.563 1.00 74.75 223 LEU A N 1
ATOM 1771 C CA . LEU A 1 223 ? 3.291 6.072 -5.171 1.00 74.75 223 LEU A CA 1
ATOM 1772 C C . LEU A 1 223 ? 4.347 5.258 -4.404 1.00 74.75 223 LEU A C 1
ATOM 1774 O O . LEU A 1 223 ? 3.992 4.501 -3.497 1.00 74.75 223 LEU A O 1
ATOM 1778 N N . PHE A 1 224 ? 5.630 5.469 -4.707 1.00 78.19 224 PHE A N 1
ATOM 1779 C CA . PHE A 1 224 ? 6.751 4.873 -3.986 1.00 78.19 224 PHE A CA 1
ATOM 1780 C C . PHE A 1 224 ? 6.690 5.252 -2.507 1.00 78.19 224 PHE A C 1
ATOM 1782 O O . PHE A 1 224 ? 6.699 4.383 -1.633 1.00 78.19 224 PHE A O 1
ATOM 1789 N N . ASN A 1 225 ? 6.542 6.548 -2.230 1.00 70.38 225 ASN A N 1
ATOM 1790 C CA . ASN A 1 225 ? 6.438 7.065 -0.869 1.00 70.38 225 ASN A CA 1
ATOM 1791 C C . ASN A 1 225 ? 5.175 6.563 -0.153 1.00 70.38 225 ASN A C 1
ATOM 1793 O O . ASN A 1 225 ? 5.253 6.168 1.010 1.00 70.38 225 ASN A O 1
ATOM 1797 N N . LYS A 1 226 ? 4.034 6.477 -0.854 1.00 67.19 226 LYS A N 1
ATOM 1798 C CA . LYS A 1 226 ? 2.785 5.926 -0.294 1.00 67.19 226 LYS A CA 1
ATOM 1799 C C . LYS A 1 226 ? 2.949 4.474 0.168 1.00 67.19 226 LYS A C 1
ATOM 1801 O O . LYS A 1 226 ? 2.565 4.136 1.285 1.00 67.19 226 LYS A O 1
ATOM 1806 N N . VAL A 1 227 ? 3.564 3.620 -0.651 1.00 68.19 227 VAL A N 1
ATOM 1807 C CA . VAL A 1 227 ? 3.799 2.209 -0.293 1.00 68.19 227 VAL A CA 1
ATOM 1808 C C . VAL A 1 227 ? 4.853 2.054 0.792 1.00 68.19 227 VAL A C 1
ATOM 1810 O O . VAL A 1 227 ? 4.713 1.179 1.643 1.00 68.19 227 VAL A O 1
ATOM 1813 N N . ARG A 1 228 ? 5.871 2.919 0.829 1.00 64.94 228 ARG A N 1
ATOM 1814 C CA . ARG A 1 228 ? 6.807 2.946 1.959 1.00 64.94 228 ARG A CA 1
ATOM 1815 C C . ARG A 1 228 ? 6.106 3.261 3.278 1.00 64.94 228 ARG A C 1
ATOM 1817 O O . ARG A 1 228 ? 6.412 2.603 4.265 1.00 64.94 228 ARG A O 1
ATOM 1824 N N . GLY A 1 229 ? 5.143 4.184 3.282 1.00 58.75 229 GLY A N 1
ATOM 1825 C CA . GLY A 1 229 ? 4.309 4.473 4.456 1.00 58.75 229 GLY A CA 1
ATOM 1826 C C . GLY A 1 229 ? 3.468 3.275 4.912 1.00 58.75 229 GLY A C 1
ATOM 1827 O O . GLY A 1 229 ? 3.362 3.007 6.103 1.00 58.75 229 GLY A O 1
ATOM 1828 N N . ILE A 1 230 ? 2.939 2.493 3.969 1.00 61.56 230 ILE A N 1
ATOM 1829 C CA . ILE A 1 230 ? 2.188 1.262 4.270 1.00 61.56 230 ILE A CA 1
ATOM 1830 C C . ILE A 1 230 ? 3.110 0.156 4.801 1.00 61.56 230 ILE A C 1
ATOM 1832 O O . ILE A 1 230 ? 2.735 -0.597 5.696 1.00 61.56 230 ILE A O 1
ATOM 1836 N N . ALA A 1 231 ? 4.328 0.052 4.270 1.00 58.16 231 ALA A N 1
ATOM 1837 C CA . ALA A 1 231 ? 5.261 -1.004 4.646 1.00 58.16 231 ALA A CA 1
ATOM 1838 C C . ALA A 1 231 ? 5.818 -0.864 6.070 1.00 58.16 231 ALA A C 1
ATOM 1840 O O . ALA A 1 231 ? 6.235 -1.865 6.647 1.00 58.16 231 ALA A O 1
ATOM 1841 N N . ILE A 1 232 ? 5.826 0.349 6.630 1.00 52.34 232 ILE A N 1
ATOM 1842 C CA . ILE A 1 232 ? 6.226 0.595 8.024 1.00 52.34 232 ILE A CA 1
ATOM 1843 C C . ILE A 1 232 ? 5.058 0.461 9.014 1.00 52.34 232 ILE A C 1
ATOM 1845 O O . ILE A 1 232 ? 5.287 0.384 10.219 1.00 52.34 232 ILE A O 1
ATOM 1849 N N . ALA A 1 233 ? 3.810 0.423 8.534 1.00 48.88 233 ALA A N 1
ATOM 1850 C CA . ALA A 1 233 ? 2.642 0.221 9.381 1.00 48.88 233 ALA A CA 1
ATOM 1851 C C . ALA A 1 233 ? 2.531 -1.264 9.758 1.00 48.88 233 ALA A C 1
ATOM 1853 O O . ALA A 1 233 ? 2.365 -2.088 8.868 1.00 48.88 233 ALA A O 1
ATOM 1854 N N . GLY A 1 234 ? 2.582 -1.601 11.057 1.00 48.50 234 GLY A N 1
ATOM 1855 C CA . GLY A 1 234 ? 2.375 -2.928 11.681 1.00 48.50 234 GLY A CA 1
ATOM 1856 C C . GLY A 1 234 ? 3.532 -3.946 11.560 1.00 48.50 234 GLY A C 1
ATOM 1857 O O . GLY A 1 234 ? 4.145 -4.066 10.507 1.00 48.50 234 GLY A O 1
ATOM 1858 N N . ASP A 1 235 ? 3.790 -4.721 12.622 1.00 42.16 235 ASP A N 1
ATOM 1859 C CA . ASP A 1 235 ? 4.984 -5.579 12.777 1.00 42.16 235 ASP A CA 1
ATOM 1860 C C . ASP A 1 235 ? 4.847 -6.984 12.145 1.00 42.16 235 ASP A C 1
ATOM 1862 O O . ASP A 1 235 ? 3.797 -7.625 12.203 1.00 42.16 235 ASP A O 1
ATOM 1866 N N . ILE A 1 236 ? 5.942 -7.461 11.548 1.00 48.56 236 ILE A N 1
ATOM 1867 C CA . ILE A 1 236 ? 6.103 -8.761 10.877 1.00 48.56 236 ILE A CA 1
ATOM 1868 C C . ILE A 1 236 ? 7.029 -9.700 11.680 1.00 48.56 236 ILE A C 1
ATOM 1870 O O . ILE A 1 236 ? 6.875 -10.922 11.613 1.00 48.56 236 ILE A O 1
ATOM 1874 N N . LEU A 1 237 ? 7.980 -9.160 12.454 1.00 40.59 237 LEU A N 1
ATOM 1875 C CA . LEU A 1 237 ? 9.038 -9.926 13.128 1.00 40.59 237 LEU A CA 1
ATOM 1876 C C . LEU A 1 237 ? 8.507 -10.742 14.313 1.00 40.59 237 LEU A C 1
ATOM 1878 O O . LEU A 1 237 ? 8.904 -11.899 14.475 1.00 40.59 237 LEU A O 1
ATOM 1882 N N . GLY A 1 238 ? 7.567 -10.188 15.088 1.00 47.94 238 GLY A N 1
ATOM 1883 C CA . GLY A 1 238 ? 6.936 -10.899 16.206 1.00 47.94 238 GLY A CA 1
ATOM 1884 C C . GLY A 1 238 ? 6.233 -12.195 15.782 1.00 47.94 238 GLY A C 1
ATOM 1885 O O . GLY A 1 238 ? 6.329 -13.212 16.466 1.00 47.94 238 GLY A O 1
ATOM 1886 N N . PHE A 1 239 ? 5.607 -12.206 14.600 1.00 52.88 239 PHE A N 1
ATOM 1887 C CA . PHE A 1 239 ? 4.964 -13.410 14.071 1.00 52.88 239 PHE A CA 1
ATOM 1888 C C . PHE A 1 239 ? 5.975 -14.478 13.618 1.00 52.88 239 PHE A C 1
ATOM 1890 O O . PHE A 1 239 ? 5.778 -15.663 13.878 1.00 52.88 239 PHE A O 1
ATOM 1897 N N . ILE A 1 240 ? 7.080 -14.076 12.981 1.00 50.16 240 ILE A N 1
ATOM 1898 C CA . ILE A 1 240 ? 8.138 -15.004 12.543 1.00 50.16 240 ILE A CA 1
ATOM 1899 C C . ILE A 1 240 ? 8.775 -15.709 13.752 1.00 50.16 240 ILE A C 1
ATOM 1901 O O . ILE A 1 240 ? 9.029 -16.912 13.696 1.00 50.16 240 ILE A O 1
ATOM 1905 N N . ALA A 1 241 ? 8.984 -14.999 14.863 1.00 51.19 241 ALA A N 1
ATOM 1906 C CA . ALA A 1 241 ? 9.507 -15.583 16.099 1.00 51.19 241 ALA A CA 1
ATOM 1907 C C . ALA A 1 241 ? 8.552 -16.628 16.713 1.00 51.19 241 ALA A C 1
ATOM 1909 O O . ALA A 1 241 ? 8.987 -17.710 17.119 1.00 51.19 241 ALA A O 1
ATOM 1910 N N . ASP A 1 242 ? 7.249 -16.347 16.733 1.00 56.25 242 ASP A N 1
ATOM 1911 C CA . ASP A 1 242 ? 6.243 -17.294 17.224 1.00 56.25 242 ASP A CA 1
ATOM 1912 C C . ASP A 1 242 ? 6.087 -18.530 16.314 1.00 56.25 242 ASP A C 1
ATOM 1914 O O . ASP A 1 242 ? 5.896 -19.645 16.805 1.00 56.25 242 ASP A O 1
ATOM 1918 N N . LEU A 1 243 ? 6.236 -18.360 14.995 1.00 57.34 243 LEU A N 1
ATOM 1919 C CA . LEU A 1 243 ? 6.205 -19.455 14.020 1.00 57.34 243 LEU A CA 1
ATOM 1920 C C . LEU A 1 243 ? 7.417 -20.393 14.174 1.00 57.34 243 LEU A C 1
ATOM 1922 O O . LEU A 1 243 ? 7.278 -21.614 14.166 1.00 57.34 243 LEU A O 1
ATOM 1926 N N . LEU A 1 244 ? 8.616 -19.830 14.365 1.00 53.28 244 LEU A N 1
ATOM 1927 C CA . LEU A 1 244 ? 9.868 -20.585 14.528 1.00 53.28 244 LEU A CA 1
ATOM 1928 C C . LEU A 1 244 ? 9.995 -21.280 15.894 1.00 53.28 244 LEU A C 1
ATOM 1930 O O . LEU A 1 244 ? 10.781 -22.220 16.042 1.00 53.28 244 LEU A O 1
ATOM 1934 N N . THR A 1 245 ? 9.227 -20.831 16.887 1.00 57.19 245 THR A N 1
ATOM 1935 C CA . THR A 1 245 ? 9.122 -21.472 18.207 1.00 57.19 245 THR A CA 1
ATOM 1936 C C . THR A 1 245 ? 8.016 -22.531 18.271 1.00 57.19 245 THR A C 1
ATOM 1938 O O . THR A 1 245 ? 7.805 -23.110 19.332 1.00 57.19 245 THR A O 1
ATOM 1941 N N . MET A 1 246 ? 7.355 -22.832 17.140 1.00 56.19 246 MET A N 1
ATOM 1942 C CA . MET A 1 246 ? 6.282 -23.831 17.010 1.00 56.19 246 MET A CA 1
ATOM 1943 C C . MET A 1 246 ? 5.129 -23.631 18.005 1.00 56.19 246 MET A C 1
ATOM 1945 O O . MET A 1 246 ? 4.506 -24.589 18.451 1.00 56.19 246 MET A O 1
ATOM 1949 N N . LYS A 1 247 ? 4.815 -22.376 18.354 1.00 54.66 247 LYS A N 1
ATOM 1950 C CA . LYS A 1 247 ? 3.690 -22.068 19.252 1.00 54.66 247 LYS A CA 1
ATOM 1951 C C . LYS A 1 247 ? 2.319 -22.289 18.604 1.00 54.66 247 LYS A C 1
ATOM 1953 O O . LYS A 1 247 ? 1.319 -22.277 19.320 1.00 54.66 247 LYS A O 1
ATOM 1958 N N . TYR A 1 248 ? 2.278 -22.468 17.280 1.00 58.56 248 TYR A N 1
ATOM 1959 C CA . TYR A 1 248 ? 1.070 -22.670 16.477 1.00 58.56 248 TYR A CA 1
ATOM 1960 C C . TYR A 1 248 ? 1.296 -23.772 15.441 1.00 58.56 248 TYR A C 1
ATOM 1962 O O . TYR A 1 248 ? 2.389 -23.887 14.883 1.00 58.56 248 TYR A O 1
ATOM 1970 N N . GLU A 1 249 ? 0.244 -24.531 15.141 1.00 55.59 249 GLU A N 1
ATOM 1971 C CA . GLU A 1 249 ? 0.240 -25.478 14.029 1.00 55.59 249 GLU A CA 1
ATOM 1972 C C . GLU A 1 249 ? -0.171 -24.760 12.739 1.00 55.59 249 GLU A C 1
ATOM 1974 O O . GLU A 1 249 ? -1.222 -24.119 12.655 1.00 55.59 249 GLU A O 1
ATOM 1979 N N . ILE A 1 250 ? 0.692 -24.839 11.727 1.00 60.31 250 ILE A N 1
ATOM 1980 C CA . ILE A 1 250 ? 0.371 -24.392 10.370 1.00 60.31 250 ILE A CA 1
ATOM 1981 C C . ILE A 1 250 ? -0.556 -25.451 9.760 1.00 60.31 250 ILE A C 1
ATOM 1983 O O . ILE A 1 250 ? -0.286 -26.644 9.922 1.00 60.31 250 ILE A O 1
ATOM 1987 N N . PRO A 1 251 ? -1.639 -25.060 9.067 1.00 61.75 251 PRO A N 1
ATOM 1988 C CA . PRO A 1 251 ? -2.551 -26.003 8.456 1.00 61.75 251 PRO A CA 1
ATOM 1989 C C . PRO A 1 251 ? -1.787 -26.895 7.478 1.00 61.75 251 PRO A C 1
ATOM 1991 O O . PRO A 1 251 ? -0.855 -26.432 6.810 1.00 61.75 251 PRO A O 1
ATOM 1994 N N . PRO A 1 252 ? -2.169 -28.177 7.394 1.00 65.50 252 PRO A N 1
ATOM 1995 C CA . PRO A 1 252 ? -1.473 -29.129 6.556 1.00 65.50 252 PRO A CA 1
ATOM 1996 C C . PRO A 1 252 ? -1.497 -28.673 5.098 1.00 65.50 252 PRO A C 1
ATOM 1998 O O . PRO A 1 252 ? -2.471 -28.100 4.603 1.00 65.50 252 PRO A O 1
ATOM 2001 N N . GLN A 1 253 ? -0.392 -28.935 4.410 1.00 71.38 253 GLN A N 1
ATOM 2002 C CA . GLN A 1 253 ? -0.226 -28.594 3.005 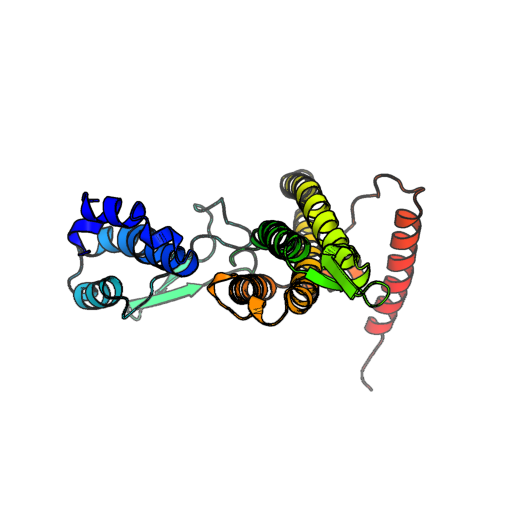1.00 71.38 253 GLN A CA 1
ATOM 2003 C C . GLN A 1 253 ? -1.312 -29.274 2.171 1.00 71.38 253 GLN A C 1
ATOM 2005 O O . GLN A 1 253 ? -1.620 -30.447 2.374 1.00 71.38 253 GLN A O 1
ATOM 2010 N N . THR A 1 254 ? -1.853 -28.553 1.189 1.00 75.31 254 THR A N 1
ATOM 2011 C CA . THR A 1 254 ? -2.886 -29.084 0.284 1.00 75.31 254 THR A CA 1
ATOM 2012 C C . THR A 1 254 ? -2.386 -30.292 -0.517 1.00 75.31 254 THR A C 1
ATOM 2014 O O . THR A 1 254 ? -3.169 -31.175 -0.845 1.00 75.31 254 THR A O 1
ATOM 2017 N N . ASP A 1 255 ? -1.080 -30.345 -0.794 1.00 81.81 255 ASP A N 1
ATOM 2018 C CA . ASP A 1 255 ? -0.396 -31.507 -1.363 1.00 81.81 255 ASP A CA 1
ATOM 2019 C C . ASP A 1 255 ? 0.917 -31.780 -0.598 1.00 81.81 255 ASP A C 1
ATOM 2021 O O . ASP A 1 255 ? 1.955 -31.177 -0.908 1.00 81.81 255 ASP A O 1
ATOM 2025 N N . PRO A 1 256 ? 0.895 -32.701 0.386 1.00 80.25 256 PRO A N 1
ATOM 2026 C CA . PRO A 1 256 ? 2.073 -33.093 1.164 1.00 80.25 256 PRO A CA 1
ATOM 2027 C C . PRO A 1 256 ? 3.174 -33.772 0.334 1.00 80.25 256 PRO A C 1
ATOM 2029 O O . PRO A 1 256 ? 4.322 -33.872 0.770 1.00 80.25 256 PRO A O 1
ATOM 2032 N N . SER A 1 257 ? 2.846 -34.271 -0.862 1.00 83.38 257 SER A N 1
ATOM 2033 C CA . SER A 1 257 ? 3.802 -34.954 -1.737 1.00 83.38 257 SER A CA 1
ATOM 2034 C C . SER A 1 257 ? 4.640 -33.984 -2.580 1.00 83.38 257 SER A C 1
ATOM 2036 O O . SER A 1 257 ? 5.712 -34.368 -3.076 1.00 83.38 257 SER A O 1
ATOM 2038 N N . SER A 1 258 ? 4.194 -32.726 -2.682 1.00 87.56 258 SER A N 1
ATOM 2039 C CA . SER A 1 258 ? 4.836 -31.684 -3.478 1.00 87.56 258 SER A CA 1
ATOM 2040 C C . SER A 1 258 ? 6.256 -31.352 -2.999 1.00 87.56 258 SER A C 1
ATOM 2042 O O . SER A 1 258 ? 6.625 -31.503 -1.831 1.00 87.56 258 SER A O 1
ATOM 2044 N N . LEU A 1 259 ? 7.097 -30.872 -3.918 1.00 83.06 259 LEU A N 1
ATOM 2045 C CA . LEU A 1 259 ? 8.463 -30.451 -3.582 1.00 83.06 259 LEU A CA 1
ATOM 2046 C C . LEU A 1 259 ? 8.477 -29.256 -2.621 1.00 83.06 259 LEU A C 1
ATOM 2048 O O . LEU A 1 259 ? 9.343 -29.187 -1.750 1.00 83.06 259 LEU A O 1
ATOM 2052 N N . LEU A 1 260 ? 7.501 -28.352 -2.747 1.00 78.19 260 LEU A N 1
ATOM 2053 C CA . LEU A 1 260 ? 7.350 -27.203 -1.857 1.00 78.19 260 LEU A CA 1
ATOM 2054 C C . LEU A 1 260 ? 7.009 -27.661 -0.435 1.00 78.19 260 LEU A C 1
ATOM 2056 O O . LEU A 1 260 ? 7.628 -27.197 0.519 1.00 78.19 260 LEU A O 1
ATOM 2060 N N . ALA A 1 261 ? 6.116 -28.647 -0.318 1.00 76.62 261 ALA A N 1
ATOM 2061 C CA . ALA A 1 261 ? 5.743 -29.252 0.950 1.00 76.62 261 ALA A CA 1
ATOM 2062 C C . ALA A 1 261 ? 6.937 -29.887 1.681 1.00 76.62 261 ALA A C 1
ATOM 2064 O O . ALA A 1 261 ? 7.191 -29.638 2.865 1.00 76.62 261 ALA A O 1
ATOM 2065 N N . LYS A 1 262 ? 7.727 -30.670 0.940 1.00 80.25 262 LYS A N 1
ATOM 2066 C CA . LYS A 1 262 ? 8.952 -31.307 1.442 1.00 80.25 262 LYS A CA 1
ATOM 2067 C C . LYS A 1 262 ? 10.015 -30.278 1.836 1.00 80.25 262 LYS A C 1
ATOM 2069 O O . LYS A 1 262 ? 10.702 -30.469 2.840 1.00 80.25 262 LYS A O 1
ATOM 2074 N N . HIS A 1 263 ? 10.143 -29.194 1.070 1.00 77.50 263 HIS A N 1
ATOM 2075 C CA . HIS A 1 263 ? 11.079 -28.108 1.356 1.00 77.50 263 HIS A CA 1
ATOM 2076 C C . HIS A 1 263 ? 10.694 -27.331 2.619 1.00 77.50 263 HIS A C 1
ATOM 2078 O O . HIS A 1 263 ? 11.546 -27.117 3.478 1.00 77.50 263 HIS A O 1
ATOM 2084 N N . GLU A 1 264 ? 9.420 -26.968 2.766 1.00 73.31 264 GLU A N 1
ATOM 2085 C CA . GLU A 1 264 ? 8.879 -26.312 3.959 1.00 73.31 264 GLU A CA 1
ATOM 2086 C C . GLU A 1 264 ? 9.112 -27.164 5.216 1.00 73.31 264 GLU A C 1
ATOM 2088 O O . GLU A 1 264 ? 9.685 -26.686 6.196 1.00 73.31 264 GLU A O 1
ATOM 2093 N N . LEU A 1 265 ? 8.776 -28.459 5.160 1.00 74.62 265 LEU A N 1
ATOM 2094 C CA . LEU A 1 265 ? 8.992 -29.390 6.271 1.00 74.62 265 LEU A CA 1
ATOM 2095 C C . LEU A 1 265 ? 10.480 -29.503 6.644 1.00 74.62 265 LEU A C 1
ATOM 2097 O O . LEU A 1 265 ? 10.836 -29.534 7.824 1.00 74.62 265 LEU A O 1
ATOM 2101 N N . HIS A 1 266 ? 11.365 -29.560 5.646 1.00 77.56 266 HIS A N 1
ATOM 2102 C CA . HIS A 1 266 ? 12.809 -29.565 5.868 1.00 77.56 266 HIS A CA 1
ATOM 2103 C C . HIS A 1 266 ? 13.303 -28.246 6.487 1.00 77.56 266 HIS A C 1
ATOM 2105 O O . HIS A 1 266 ? 14.126 -28.267 7.405 1.00 77.56 266 HIS A O 1
ATOM 2111 N N . PHE A 1 267 ? 12.788 -27.104 6.022 1.00 73.75 267 PHE A N 1
ATOM 2112 C CA . PHE A 1 267 ? 13.130 -25.781 6.537 1.00 73.75 267 PHE A CA 1
ATOM 2113 C C . PHE A 1 267 ? 12.732 -25.632 8.008 1.00 73.75 267 PHE A C 1
ATOM 2115 O O . PHE A 1 267 ? 13.581 -25.269 8.823 1.00 73.75 267 PHE A O 1
ATOM 2122 N N . PHE A 1 268 ? 11.498 -25.994 8.373 1.00 67.69 268 PHE A N 1
ATOM 2123 C CA . PHE A 1 268 ? 11.039 -25.948 9.764 1.00 67.69 268 PHE A CA 1
ATOM 2124 C C . PHE A 1 268 ? 11.834 -26.882 10.673 1.00 67.69 268 PHE A C 1
ATOM 2126 O O . PHE A 1 268 ? 12.233 -26.459 11.755 1.00 67.69 268 PHE A O 1
ATOM 2133 N N . LYS A 1 269 ? 12.170 -28.099 10.221 1.00 70.06 269 LYS A N 1
ATOM 2134 C CA . LYS A 1 269 ? 13.069 -29.004 10.964 1.00 70.06 269 LYS A CA 1
ATOM 2135 C C . LYS A 1 269 ? 14.447 -28.377 11.201 1.00 70.06 269 LYS A C 1
ATOM 2137 O O . LYS A 1 269 ? 14.984 -28.454 12.299 1.00 70.06 269 LYS A O 1
ATOM 2142 N N . LYS A 1 270 ? 15.030 -27.726 10.192 1.00 68.94 270 LYS A N 1
ATOM 2143 C CA . LYS A 1 270 ? 16.342 -27.066 10.311 1.00 68.94 270 LYS A CA 1
ATOM 2144 C C . LYS A 1 270 ? 16.293 -25.823 11.208 1.00 68.94 270 LYS A C 1
ATOM 2146 O O . LYS A 1 270 ? 17.248 -25.554 11.939 1.00 68.94 270 LYS A O 1
ATOM 2151 N N . ALA A 1 271 ? 15.206 -25.061 11.139 1.00 58.59 271 ALA A N 1
ATOM 2152 C CA . ALA A 1 271 ? 15.032 -23.827 11.892 1.00 58.59 271 ALA A CA 1
ATOM 2153 C C . ALA A 1 271 ? 14.686 -24.087 13.372 1.00 58.59 271 ALA A C 1
ATOM 2155 O O . ALA A 1 271 ? 15.237 -23.414 14.245 1.00 58.59 271 ALA A O 1
ATOM 2156 N N . SER A 1 272 ? 13.884 -25.116 13.672 1.00 56.00 272 SER A N 1
ATOM 2157 C CA . SER A 1 272 ? 13.544 -25.521 15.046 1.00 56.00 272 SER A CA 1
ATOM 2158 C C . SER A 1 272 ? 14.733 -26.123 15.809 1.00 56.00 272 SER A C 1
ATOM 2160 O O . SER A 1 272 ? 14.900 -25.867 17.001 1.00 56.00 272 SER A O 1
ATOM 2162 N N . ILE A 1 273 ? 15.635 -26.835 15.118 1.00 49.97 273 ILE A N 1
ATOM 2163 C CA . ILE A 1 273 ? 16.900 -27.325 15.698 1.00 49.97 273 ILE A CA 1
ATOM 2164 C C . ILE A 1 273 ? 17.816 -26.158 16.116 1.00 49.97 273 ILE A C 1
ATOM 2166 O O . ILE A 1 273 ? 18.548 -26.263 17.102 1.00 49.97 273 ILE A O 1
ATOM 2170 N N . LYS A 1 274 ? 17.783 -25.023 15.400 1.00 44.66 274 LYS A N 1
ATOM 2171 C CA . LYS A 1 274 ? 18.553 -23.820 15.766 1.00 44.66 274 LYS A CA 1
ATOM 2172 C C . LYS A 1 274 ? 17.907 -23.012 16.896 1.00 44.66 274 LYS A C 1
ATOM 2174 O O . LYS A 1 274 ? 18.650 -22.458 17.703 1.00 44.66 274 LYS A O 1
ATOM 2179 N N . SER A 1 275 ? 16.574 -22.966 16.998 1.00 42.75 275 SER A N 1
ATOM 2180 C CA . SER A 1 275 ? 15.895 -22.254 18.094 1.00 42.75 275 SER A CA 1
ATOM 2181 C C . SER A 1 275 ? 16.133 -22.920 19.457 1.00 42.75 275 SER A C 1
ATOM 2183 O O . SER A 1 275 ? 16.413 -22.217 20.425 1.00 42.75 275 SER A O 1
ATOM 2185 N N . HIS A 1 276 ? 16.190 -24.259 19.510 1.00 39.94 276 HIS A N 1
ATOM 2186 C CA . HIS A 1 276 ? 16.564 -25.011 20.721 1.00 39.94 276 HIS A CA 1
ATOM 2187 C C . HIS A 1 276 ? 18.006 -24.752 21.201 1.00 39.94 276 HIS A C 1
ATOM 2189 O O . HIS A 1 276 ? 18.282 -24.841 22.397 1.00 39.94 276 HIS A O 1
ATOM 2195 N N . ARG A 1 277 ? 18.941 -24.406 20.299 1.00 35.28 277 ARG A N 1
ATOM 2196 C CA . ARG A 1 277 ? 20.316 -24.034 20.688 1.00 35.28 277 ARG A CA 1
ATOM 2197 C C . ARG A 1 277 ? 20.413 -22.618 21.265 1.00 35.28 277 ARG A C 1
ATOM 2199 O O . ARG A 1 277 ? 21.291 -22.379 22.084 1.00 35.28 277 ARG A O 1
ATOM 2206 N N . MET A 1 278 ? 19.522 -21.695 20.889 1.00 32.97 278 MET A N 1
ATOM 2207 C CA . MET A 1 278 ? 19.507 -20.333 21.452 1.00 32.97 278 MET A CA 1
ATOM 2208 C C . MET A 1 278 ? 18.945 -20.285 22.878 1.00 32.97 278 MET A C 1
ATOM 2210 O O . MET A 1 278 ? 19.412 -19.489 23.684 1.00 32.97 278 MET A O 1
ATOM 2214 N N . THR A 1 279 ? 18.024 -21.183 23.239 1.00 36.47 279 THR A N 1
ATOM 2215 C CA . THR A 1 279 ? 17.502 -21.302 24.615 1.00 36.47 279 THR A CA 1
ATOM 2216 C C . THR A 1 279 ? 18.496 -21.902 25.618 1.00 36.47 279 THR A C 1
ATOM 2218 O O . THR A 1 279 ? 18.206 -21.938 26.809 1.00 36.47 279 THR A O 1
ATOM 2221 N N . GLN A 1 280 ? 19.664 -22.371 25.165 1.00 34.19 280 GLN A N 1
ATOM 2222 C CA . GLN A 1 280 ? 20.728 -22.904 26.028 1.00 34.19 280 GLN A CA 1
ATOM 2223 C C . GLN A 1 280 ? 21.892 -21.925 26.254 1.00 34.19 280 GLN A C 1
ATOM 2225 O O . GLN A 1 280 ? 22.838 -22.264 26.964 1.00 34.19 280 GLN A O 1
ATOM 2230 N N . TRP A 1 281 ? 21.840 -20.711 25.697 1.00 29.45 281 TRP A N 1
ATOM 2231 C CA . TRP A 1 281 ? 22.841 -19.689 25.989 1.00 29.45 281 TRP A CA 1
ATOM 2232 C C . TRP A 1 281 ? 22.576 -19.086 27.375 1.00 29.45 281 TRP A C 1
ATOM 2234 O O . TRP A 1 281 ? 21.729 -18.210 27.539 1.00 29.45 281 TRP A O 1
ATOM 2244 N N . LYS A 1 282 ? 23.282 -19.592 28.391 1.00 30.75 282 LYS A N 1
ATOM 2245 C CA . LYS A 1 282 ? 23.462 -18.882 29.660 1.00 30.75 282 LYS A CA 1
ATOM 2246 C C . LYS A 1 282 ? 24.652 -17.931 29.491 1.00 30.75 282 LYS A C 1
ATOM 2248 O O . LYS A 1 282 ? 25.713 -18.417 29.095 1.00 30.75 282 LYS A O 1
ATOM 2253 N N . PRO A 1 283 ? 24.510 -16.624 29.761 1.00 35.69 283 PRO A N 1
ATOM 2254 C CA . PRO A 1 283 ? 25.661 -15.736 29.789 1.00 35.69 283 PRO A CA 1
ATOM 2255 C C . PRO A 1 283 ? 26.586 -16.183 30.926 1.00 35.69 283 PRO A C 1
ATOM 2257 O O . PRO A 1 283 ? 26.120 -16.406 32.046 1.00 35.69 283 PRO A O 1
ATOM 2260 N N . SER A 1 284 ? 27.863 -16.374 30.597 1.00 43.31 284 SER A N 1
ATOM 2261 C CA . SER A 1 284 ? 28.976 -16.501 31.544 1.00 43.31 284 SER A CA 1
ATOM 2262 C C . SER A 1 284 ? 29.253 -15.179 32.241 1.00 43.31 284 SER A C 1
ATOM 2264 O O . SER A 1 284 ? 29.265 -14.168 31.500 1.00 43.31 284 SER A O 1
#